Protein AF-A0A1F5HVC9-F1 (afdb_monomer_lite)

Foldseek 3Di:
DAAEDEDAPAAPVVVCVVVVLDVVSQKAKDWPPQDQDQDPVNVVVLVVCVVPVVFRVVKHWYWNHAYPVRGTIIMIITGNPDPPDDPPRPDRAVFFWKKKWKFFDPDPDGDGTDIDIDTDNDDVVRVVVVVVVNCVVVNPPTDIDIDMDTDDLLVSLVVVVVCVVVVDDDDPVSVVSVVVNVVVVVVVVVVD

pLDDT: mean 76.57, std 15.62, range [28.28, 95.56]

Sequence (192 aa):
MVEKIDAFGHSVSEVLDVLKLRPDSGFRLIYFGPSETVTVQEQRYLSDLSAMPYYYHRSYLLTGMIDSRGRPVRLLAVPGDCPYLGEDEDLPGEEVTYVAKVTRQRVRKRSSPITLLILADDREKAMGVAEKKALRILGRNYQYAIDLRHVSPQEFAKEANRLIDRGHKLPDSILRYRKIGDYALQRELRLA

Secondary structure (DSSP, 8-state):
-PEEEE-TT-BHHHHHHHHT-SGGGTEEEEEEEE-SS--HHHHHHHHHHHT-HHHHTT-EEEEEEE-TTS-EEEEEEEETT-TTS-S-----S--EEEEEEEEESS-SS-PPPEEEEEEESSHHHHHHHHHHHHHHHH-TT--EEEEEEE--HHHHHHHHHHHHHTTPPPPHHHHHHHHHHHHHHHHHTT--

Radius of gyration: 18.87 Å; chains: 1; bounding box: 48×48×45 Å

Structure (mmCIF, N/CA/C/O backbone):
data_AF-A0A1F5HVC9-F1
#
_entry.id   AF-A0A1F5HVC9-F1
#
loop_
_atom_site.group_PDB
_atom_site.id
_atom_site.type_symbol
_atom_site.label_atom_id
_atom_site.label_alt_id
_atom_site.label_comp_id
_atom_site.label_asym_id
_atom_site.label_entity_id
_atom_site.label_seq_id
_atom_site.pdbx_PDB_ins_code
_atom_site.Cartn_x
_atom_site.Cartn_y
_atom_site.Cartn_z
_atom_site.occupancy
_atom_site.B_iso_or_equiv
_atom_site.auth_seq_id
_atom_site.auth_comp_id
_atom_site.auth_asym_id
_atom_site.auth_atom_id
_atom_site.pdbx_PDB_model_num
ATOM 1 N N . MET A 1 1 ? 23.335 -9.333 -6.666 1.00 82.44 1 MET A N 1
ATOM 2 C CA . MET A 1 1 ? 23.169 -7.913 -6.987 1.00 82.44 1 MET A CA 1
ATOM 3 C C . MET A 1 1 ? 21.757 -7.742 -7.474 1.00 82.44 1 MET A C 1
ATOM 5 O O . MET A 1 1 ? 21.345 -8.549 -8.298 1.00 82.44 1 MET A O 1
ATOM 9 N N . VAL A 1 2 ? 21.045 -6.757 -6.927 1.00 88.88 2 VAL A N 1
ATOM 10 C CA . VAL A 1 2 ? 19.735 -6.348 -7.446 1.00 88.88 2 VAL A CA 1
ATOM 11 C C . VAL A 1 2 ? 19.925 -5.937 -8.900 1.00 88.88 2 VAL A C 1
ATOM 13 O O . VAL A 1 2 ? 20.832 -5.158 -9.205 1.00 88.88 2 VAL A O 1
ATOM 16 N N . GLU A 1 3 ? 19.110 -6.482 -9.792 1.00 93.94 3 GLU A N 1
ATOM 17 C CA . GLU A 1 3 ? 19.163 -6.141 -11.207 1.00 93.94 3 GLU A CA 1
ATOM 18 C C . GLU A 1 3 ? 18.482 -4.789 -11.424 1.00 93.94 3 GLU A C 1
ATOM 20 O O . GLU A 1 3 ? 17.335 -4.593 -11.027 1.00 93.94 3 GLU A O 1
ATOM 25 N N . LYS A 1 4 ? 19.194 -3.825 -12.011 1.00 94.12 4 LYS A N 1
ATOM 26 C CA . LYS A 1 4 ? 18.641 -2.499 -12.296 1.00 94.12 4 LYS A CA 1
ATOM 27 C C . LYS A 1 4 ? 18.082 -2.467 -13.712 1.00 94.12 4 LYS A C 1
ATOM 29 O O . LYS A 1 4 ? 18.803 -2.783 -14.653 1.00 94.12 4 LYS A O 1
ATOM 34 N N . ILE A 1 5 ? 16.834 -2.032 -13.849 1.00 93.31 5 ILE A N 1
ATOM 35 C CA . ILE A 1 5 ? 16.148 -1.883 -15.132 1.00 93.31 5 ILE A CA 1
ATOM 36 C C . ILE A 1 5 ? 15.723 -0.425 -15.284 1.00 93.31 5 ILE A C 1
ATOM 38 O O . ILE A 1 5 ? 14.923 0.095 -14.504 1.00 93.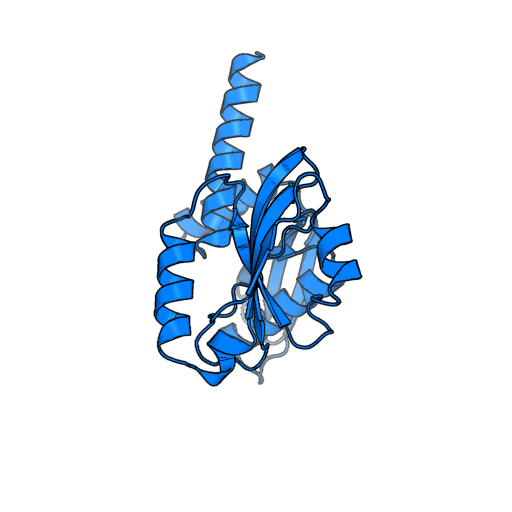31 5 ILE A O 1
ATOM 42 N N . ASP A 1 6 ? 16.268 0.231 -16.303 1.00 91.94 6 ASP A N 1
ATOM 43 C CA . ASP A 1 6 ? 15.912 1.593 -16.683 1.00 91.94 6 ASP A CA 1
ATOM 44 C C . ASP A 1 6 ? 14.787 1.561 -17.731 1.00 91.94 6 ASP A C 1
ATOM 46 O O . ASP A 1 6 ? 14.989 1.127 -18.861 1.00 91.94 6 ASP A O 1
ATOM 50 N N . ALA A 1 7 ? 13.597 2.023 -17.351 1.00 87.69 7 ALA A N 1
ATOM 51 C CA . ALA A 1 7 ? 12.377 1.999 -18.155 1.00 87.69 7 ALA A CA 1
ATOM 52 C C . ALA A 1 7 ? 11.845 3.422 -18.403 1.00 87.69 7 ALA A C 1
ATOM 54 O O . ALA A 1 7 ? 10.720 3.768 -18.041 1.00 87.69 7 ALA A O 1
ATOM 55 N N . PHE A 1 8 ? 12.693 4.265 -18.998 1.00 86.19 8 PHE A N 1
ATOM 56 C CA . PHE A 1 8 ? 12.409 5.681 -19.227 1.00 86.19 8 PHE A CA 1
ATOM 57 C C . PHE A 1 8 ? 11.153 5.911 -20.067 1.00 86.19 8 PHE A C 1
ATOM 59 O O . PHE A 1 8 ? 11.063 5.447 -21.199 1.00 86.19 8 PHE A O 1
ATOM 66 N N . GLY A 1 9 ? 10.206 6.675 -19.521 1.00 75.44 9 GLY A N 1
ATOM 67 C CA . GLY A 1 9 ? 9.006 7.103 -20.247 1.00 75.44 9 GLY A CA 1
ATOM 68 C C . GLY A 1 9 ? 7.928 6.028 -20.410 1.00 75.44 9 GLY A C 1
ATOM 69 O O . GLY A 1 9 ? 6.874 6.328 -20.965 1.00 75.44 9 GLY A O 1
ATOM 70 N N . HIS A 1 10 ? 8.150 4.817 -19.895 1.00 80.38 10 HIS A N 1
ATOM 71 C CA . HIS A 1 10 ? 7.142 3.759 -19.872 1.00 80.38 10 HIS A CA 1
ATOM 72 C C . HIS A 1 10 ? 6.281 3.849 -18.616 1.00 80.38 10 HIS A C 1
ATOM 74 O O . HIS A 1 10 ? 6.767 4.181 -17.528 1.00 80.38 10 HIS A O 1
ATOM 80 N N . SER A 1 11 ? 4.995 3.531 -18.754 1.00 81.19 11 SER A N 1
ATOM 81 C CA . SER A 1 11 ? 4.094 3.508 -17.600 1.00 81.19 11 SER A CA 1
ATOM 82 C C . SER A 1 11 ? 4.459 2.369 -16.645 1.00 81.19 11 SER A C 1
ATOM 84 O O . SER A 1 11 ? 4.907 1.308 -17.080 1.00 81.19 11 SER A O 1
ATOM 86 N N . VAL A 1 12 ? 4.221 2.546 -15.341 1.00 79.75 12 VAL A N 1
ATOM 87 C CA . VAL A 1 12 ? 4.485 1.474 -14.361 1.00 79.75 12 VAL A CA 1
ATOM 88 C C . VAL A 1 12 ? 3.759 0.173 -14.734 1.00 79.75 12 VAL A C 1
ATOM 90 O O . VAL A 1 12 ? 4.360 -0.895 -14.675 1.00 79.75 12 VAL A O 1
ATOM 93 N N . SER A 1 13 ? 2.497 0.251 -15.173 1.00 77.75 13 SER A N 1
ATOM 94 C CA . SER A 1 13 ? 1.722 -0.934 -15.570 1.00 77.75 13 SER A CA 1
ATOM 95 C C . SER A 1 13 ? 2.364 -1.685 -16.737 1.00 77.75 13 SER A C 1
ATOM 97 O O . SER A 1 13 ? 2.474 -2.905 -16.692 1.00 77.75 13 SER A O 1
ATOM 99 N N . GLU A 1 14 ? 2.815 -0.967 -17.765 1.00 79.75 14 GLU A N 1
ATOM 100 C CA . GLU A 1 14 ? 3.458 -1.558 -18.943 1.00 79.75 14 GLU A CA 1
ATOM 101 C C . GLU A 1 14 ? 4.738 -2.309 -18.563 1.00 79.75 14 GLU A C 1
ATOM 103 O O . GLU A 1 14 ? 4.951 -3.447 -18.980 1.00 79.75 14 GLU A O 1
ATOM 108 N N . VAL A 1 15 ? 5.566 -1.704 -17.710 1.00 85.62 15 VAL A N 1
ATOM 109 C CA . VAL A 1 15 ? 6.830 -2.305 -17.268 1.00 85.62 15 VAL A CA 1
ATOM 110 C C . VAL A 1 15 ? 6.586 -3.551 -16.420 1.00 85.62 15 VAL A C 1
ATOM 112 O O . VAL A 1 15 ? 7.232 -4.578 -16.634 1.00 85.62 15 VAL A O 1
ATOM 115 N N . LEU A 1 16 ? 5.637 -3.496 -15.481 1.00 85.50 16 LEU A N 1
ATOM 116 C CA . LEU A 1 16 ? 5.299 -4.649 -14.642 1.00 85.50 16 LEU A CA 1
ATOM 117 C C . LEU A 1 16 ? 4.733 -5.817 -15.461 1.00 85.50 16 LEU A C 1
ATOM 119 O O . LEU A 1 16 ? 5.019 -6.974 -15.141 1.00 85.50 16 LEU A O 1
ATOM 123 N N . ASP A 1 17 ? 3.983 -5.527 -16.524 1.00 82.00 17 ASP A N 1
ATOM 124 C CA . ASP A 1 17 ? 3.407 -6.532 -17.420 1.00 82.00 17 ASP A CA 1
ATOM 125 C C . ASP A 1 17 ? 4.476 -7.228 -18.256 1.00 82.00 17 ASP A C 1
ATOM 127 O O . ASP A 1 17 ? 4.527 -8.460 -18.301 1.00 82.00 17 ASP A O 1
ATOM 131 N N . VAL A 1 18 ? 5.371 -6.447 -18.865 1.00 85.94 18 VAL A N 1
ATOM 132 C CA . VAL A 1 18 ? 6.485 -6.964 -19.672 1.00 85.94 18 VAL A CA 1
ATOM 133 C C . VAL A 1 18 ? 7.411 -7.838 -18.829 1.00 85.94 18 VAL A C 1
ATOM 135 O O . VAL A 1 18 ? 7.819 -8.916 -19.265 1.00 85.94 18 VAL A O 1
ATOM 138 N N . LEU A 1 19 ? 7.712 -7.404 -17.605 1.00 85.06 19 LEU A N 1
ATOM 139 C CA . LEU A 1 19 ? 8.624 -8.112 -16.708 1.00 85.06 19 LEU A CA 1
ATOM 140 C C . LEU A 1 19 ? 7.948 -9.230 -15.905 1.00 85.06 19 LEU A C 1
ATOM 142 O O . LEU A 1 19 ? 8.634 -9.976 -15.209 1.00 85.06 19 LEU A O 1
ATOM 146 N N . LYS A 1 20 ? 6.619 -9.370 -15.997 1.00 86.06 20 LYS A N 1
ATOM 147 C CA . LYS A 1 20 ? 5.823 -10.317 -15.201 1.00 86.06 20 LYS A CA 1
ATOM 148 C C . LYS A 1 20 ? 6.079 -10.168 -13.697 1.00 86.06 20 LYS A C 1
ATOM 150 O O . LYS A 1 20 ? 6.190 -11.159 -12.979 1.00 86.06 20 LYS A O 1
ATOM 155 N N . LEU A 1 21 ? 6.165 -8.931 -13.210 1.00 81.44 21 LEU A N 1
ATOM 156 C CA . LEU A 1 21 ? 6.472 -8.601 -11.808 1.00 81.44 21 LEU A CA 1
ATOM 157 C C . LEU A 1 21 ? 5.227 -8.240 -10.985 1.00 81.44 21 LEU A C 1
ATOM 159 O O . LEU A 1 21 ? 5.328 -7.550 -9.977 1.00 81.44 21 LEU A O 1
ATOM 163 N N . ARG A 1 22 ? 4.037 -8.664 -11.408 1.00 67.50 22 ARG A N 1
ATOM 164 C CA . ARG A 1 22 ? 2.796 -8.391 -10.676 1.00 67.50 22 ARG A CA 1
ATOM 165 C C . ARG A 1 22 ? 2.741 -9.152 -9.329 1.00 67.50 22 ARG A C 1
ATOM 167 O O . ARG A 1 22 ? 3.408 -10.169 -9.180 1.00 67.50 22 ARG A O 1
ATOM 174 N N . PRO A 1 23 ? 1.939 -8.716 -8.338 1.00 54.81 23 PRO A N 1
ATOM 175 C CA . PRO A 1 23 ? 1.854 -9.382 -7.028 1.00 54.81 23 PRO A CA 1
ATOM 176 C C . PRO A 1 23 ? 1.507 -10.881 -7.073 1.00 54.81 23 PRO A C 1
ATOM 178 O O . PRO A 1 23 ? 1.924 -11.659 -6.218 1.00 54.81 23 PRO A O 1
ATOM 181 N N . ASP A 1 24 ? 0.770 -11.313 -8.096 1.00 65.19 24 ASP A N 1
ATOM 182 C CA . ASP A 1 24 ? 0.422 -12.710 -8.372 1.00 65.19 24 ASP A CA 1
ATOM 183 C C . ASP A 1 24 ? 1.594 -13.546 -8.918 1.00 65.19 24 ASP A C 1
ATOM 185 O O . ASP A 1 24 ? 1.531 -14.775 -8.893 1.00 65.19 24 ASP A O 1
ATOM 189 N N . SER A 1 25 ? 2.694 -12.920 -9.349 1.00 69.06 25 SER A N 1
ATOM 190 C CA . SER A 1 25 ? 3.878 -13.609 -9.876 1.00 69.06 25 SER A CA 1
ATOM 191 C C . SER A 1 25 ? 4.904 -14.008 -8.810 1.00 69.06 25 SER A C 1
ATOM 193 O O . SER A 1 25 ? 5.996 -14.483 -9.131 1.00 69.06 25 SER A O 1
ATOM 195 N N . GLY A 1 26 ? 4.558 -13.857 -7.528 1.00 80.00 26 GLY A N 1
ATOM 196 C CA . GLY A 1 26 ? 5.447 -14.193 -6.417 1.00 80.00 26 GLY A CA 1
ATOM 197 C C . GLY A 1 26 ? 6.490 -13.115 -6.132 1.00 80.00 26 GLY A C 1
ATOM 198 O O . GLY A 1 26 ? 7.496 -13.405 -5.484 1.00 80.00 26 GLY A O 1
ATOM 199 N N . PHE A 1 27 ? 6.251 -11.884 -6.587 1.00 85.44 27 PHE A N 1
ATOM 200 C CA . PHE A 1 27 ? 7.017 -10.697 -6.227 1.00 85.44 27 PHE A CA 1
ATOM 201 C C . PHE A 1 27 ? 6.166 -9.744 -5.393 1.00 85.44 27 PHE A C 1
ATOM 203 O O . PHE A 1 27 ? 4.969 -9.605 -5.607 1.00 85.44 27 PHE A O 1
ATOM 210 N N . ARG A 1 28 ? 6.805 -9.055 -4.452 1.00 82.62 28 ARG A N 1
ATOM 211 C CA . ARG A 1 28 ? 6.267 -7.872 -3.786 1.00 82.62 28 ARG A CA 1
ATOM 212 C C . ARG A 1 28 ? 6.959 -6.639 -4.324 1.00 82.62 28 ARG A C 1
ATOM 214 O O . ARG A 1 28 ? 8.152 -6.668 -4.628 1.00 82.62 28 ARG A O 1
ATOM 221 N N . LEU A 1 29 ? 6.196 -5.563 -4.421 1.00 84.81 29 LEU A N 1
ATOM 222 C CA . LEU A 1 29 ? 6.622 -4.317 -5.028 1.00 84.81 29 LEU A CA 1
ATOM 223 C C . LEU A 1 29 ? 6.669 -3.230 -3.959 1.00 84.81 29 LEU A C 1
ATOM 225 O O . LEU A 1 29 ? 5.716 -3.053 -3.208 1.00 84.81 29 LEU A O 1
ATOM 229 N N . ILE A 1 30 ? 7.796 -2.529 -3.892 1.00 83.31 30 ILE A N 1
ATOM 230 C CA . ILE A 1 30 ? 8.043 -1.441 -2.948 1.00 83.31 30 ILE A CA 1
ATOM 231 C C . ILE A 1 30 ? 8.188 -0.163 -3.754 1.00 83.31 30 ILE A C 1
ATOM 233 O O . ILE A 1 30 ? 9.165 0.016 -4.487 1.00 83.31 30 ILE A O 1
ATOM 237 N N . TYR A 1 31 ? 7.230 0.737 -3.606 1.00 81.38 31 TYR A N 1
ATOM 238 C CA . TYR A 1 31 ? 7.255 2.032 -4.260 1.00 81.38 31 TYR A CA 1
ATOM 239 C C . TYR A 1 31 ? 7.982 3.077 -3.417 1.00 81.38 31 TYR A C 1
ATOM 241 O O . TYR A 1 31 ? 7.676 3.301 -2.245 1.00 81.38 31 TYR A O 1
ATOM 249 N N . PHE A 1 32 ? 8.933 3.776 -4.036 1.00 81.12 32 PHE A N 1
ATOM 250 C CA . PHE A 1 32 ? 9.700 4.826 -3.361 1.00 81.12 32 PHE A CA 1
ATOM 251 C C . PHE A 1 32 ? 9.102 6.226 -3.519 1.00 81.12 32 PHE A C 1
ATOM 253 O O . PHE A 1 32 ? 9.670 7.192 -3.007 1.00 81.12 32 PHE A O 1
ATOM 260 N N . GLY A 1 33 ? 7.947 6.356 -4.174 1.00 68.69 33 GLY A N 1
ATOM 261 C CA . GLY A 1 33 ? 7.365 7.657 -4.488 1.00 68.69 33 GLY A CA 1
ATOM 262 C C . GLY A 1 33 ? 7.754 8.177 -5.874 1.00 68.69 33 GLY A C 1
ATOM 263 O O . GLY A 1 33 ? 8.620 7.603 -6.541 1.00 68.69 33 GLY A O 1
ATOM 264 N N . PRO A 1 34 ? 7.138 9.298 -6.296 1.00 76.19 34 PRO A N 1
ATOM 265 C CA . PRO A 1 34 ? 7.589 10.025 -7.465 1.00 76.19 34 PRO A CA 1
ATOM 266 C C . PRO A 1 34 ? 8.949 10.667 -7.153 1.00 76.19 34 PRO A C 1
ATOM 268 O O . PRO A 1 34 ? 9.028 11.593 -6.343 1.00 76.19 34 PRO A O 1
ATOM 271 N N . SER A 1 35 ? 10.020 10.143 -7.743 1.00 74.31 35 SER A N 1
ATOM 272 C CA . SER A 1 35 ? 11.391 10.596 -7.515 1.00 74.31 35 SER A CA 1
ATOM 273 C C . SER A 1 35 ? 12.279 10.259 -8.707 1.00 74.31 35 SER A C 1
ATOM 275 O O . SER A 1 35 ? 12.283 9.131 -9.196 1.00 74.31 35 SER A O 1
ATOM 277 N N . GLU A 1 36 ? 13.096 11.217 -9.134 1.00 75.38 36 GLU A N 1
ATOM 278 C CA . GLU A 1 36 ? 14.176 10.974 -10.101 1.00 75.38 36 GLU A CA 1
ATOM 279 C C . GLU A 1 36 ? 15.426 10.413 -9.417 1.00 75.38 36 GLU A C 1
ATOM 281 O O . GLU A 1 36 ? 16.226 9.703 -10.027 1.00 75.38 36 GLU A O 1
ATOM 286 N N . THR A 1 37 ? 15.579 10.699 -8.125 1.00 82.69 37 THR A N 1
ATOM 287 C CA . THR A 1 37 ? 16.770 10.380 -7.344 1.00 82.69 37 THR A CA 1
ATOM 288 C C . THR A 1 37 ? 16.508 9.267 -6.339 1.00 82.69 37 THR A C 1
ATOM 290 O O . THR A 1 37 ? 15.370 8.960 -5.972 1.00 82.69 37 THR A O 1
ATOM 293 N N . VAL A 1 38 ? 17.599 8.643 -5.900 1.00 85.06 38 VAL A N 1
ATOM 294 C CA . VAL A 1 38 ? 17.582 7.609 -4.867 1.00 85.06 38 VAL A CA 1
ATOM 295 C C . VAL A 1 38 ? 17.056 8.204 -3.560 1.00 85.06 38 VAL A C 1
ATOM 297 O O . VAL A 1 38 ? 17.556 9.226 -3.089 1.00 85.06 38 VAL A O 1
ATOM 300 N N . THR A 1 39 ? 16.069 7.548 -2.951 1.00 79.38 39 THR A N 1
ATOM 301 C CA . THR A 1 39 ? 15.507 7.983 -1.664 1.00 79.38 39 THR A CA 1
ATOM 302 C C . THR A 1 39 ? 16.239 7.343 -0.479 1.00 79.38 39 THR A C 1
ATOM 304 O O . THR A 1 39 ? 16.856 6.285 -0.601 1.00 79.38 39 THR A O 1
ATOM 307 N N . VAL A 1 40 ? 16.131 7.944 0.713 1.00 78.25 40 VAL A N 1
ATOM 308 C CA . VAL A 1 40 ? 16.648 7.340 1.962 1.00 78.25 40 VAL A CA 1
ATOM 309 C C . VAL A 1 40 ? 16.000 5.973 2.223 1.00 78.25 40 VAL A C 1
ATOM 311 O O . VAL A 1 40 ? 16.654 5.043 2.693 1.00 78.25 40 VAL A O 1
ATOM 314 N N . GLN A 1 41 ? 14.715 5.837 1.885 1.00 79.19 41 GLN A N 1
ATOM 315 C CA . GLN A 1 41 ? 13.975 4.583 2.012 1.00 79.19 41 GLN A CA 1
ATOM 316 C C . GLN A 1 41 ? 14.535 3.514 1.061 1.00 79.19 41 GLN A C 1
ATOM 318 O O . GLN A 1 41 ? 14.781 2.391 1.492 1.00 79.19 41 GLN A O 1
ATOM 323 N N . GLU A 1 42 ? 14.814 3.873 -0.194 1.00 87.00 42 GLU A N 1
ATOM 324 C CA . GLU A 1 42 ? 15.453 2.991 -1.178 1.00 87.00 42 GLU A CA 1
ATOM 325 C C . GLU A 1 42 ? 16.827 2.502 -0.706 1.00 87.00 42 GLU A C 1
ATOM 327 O O . GLU A 1 42 ? 17.078 1.299 -0.710 1.00 87.00 42 GLU A O 1
ATOM 332 N N . GLN A 1 43 ? 17.694 3.405 -0.232 1.00 87.69 43 GLN A N 1
ATOM 333 C CA . GLN A 1 43 ? 19.021 3.029 0.281 1.00 87.69 43 GLN A CA 1
ATOM 334 C C . GLN A 1 43 ? 18.926 2.029 1.428 1.00 87.69 43 GLN A C 1
ATOM 336 O O . GLN A 1 43 ? 19.679 1.055 1.461 1.00 87.69 43 GLN A O 1
ATOM 341 N N . ARG A 1 44 ? 17.981 2.245 2.346 1.00 84.00 44 ARG A N 1
ATOM 342 C CA . ARG A 1 44 ? 17.747 1.336 3.466 1.00 84.00 44 ARG A CA 1
ATOM 343 C C . ARG A 1 44 ? 17.327 -0.050 2.981 1.00 84.00 44 ARG A C 1
ATOM 345 O O . ARG A 1 44 ? 17.956 -1.025 3.371 1.00 84.00 44 ARG A O 1
ATOM 352 N N . TYR A 1 45 ? 16.343 -0.140 2.085 1.00 85.75 45 TYR A N 1
ATOM 353 C CA . TYR A 1 45 ? 15.896 -1.427 1.541 1.00 85.75 45 TYR A CA 1
ATOM 354 C C . TYR A 1 45 ? 16.994 -2.162 0.768 1.00 85.75 45 TYR A C 1
ATOM 356 O O . TYR A 1 45 ? 17.133 -3.375 0.907 1.00 85.75 45 TYR A O 1
ATOM 364 N N . LEU A 1 46 ? 17.800 -1.447 -0.021 1.00 89.12 46 LEU A N 1
ATOM 365 C CA . LEU A 1 46 ? 18.924 -2.044 -0.745 1.00 89.12 46 LEU A CA 1
ATOM 366 C C . LEU A 1 46 ? 20.021 -2.530 0.209 1.00 89.12 46 LEU A C 1
ATOM 368 O O . LEU A 1 46 ? 20.578 -3.607 -0.005 1.00 89.12 46 LEU A O 1
ATOM 372 N N . SER A 1 47 ? 20.305 -1.769 1.270 1.00 86.94 47 SER A N 1
ATOM 373 C CA . SER A 1 47 ? 21.257 -2.171 2.306 1.00 86.94 47 SER A CA 1
ATOM 374 C C . SER A 1 47 ? 20.767 -3.403 3.064 1.00 86.94 47 SER A C 1
ATOM 376 O O . SER A 1 47 ? 21.534 -4.346 3.240 1.00 86.94 47 SER A O 1
ATOM 378 N N . ASP A 1 48 ? 19.495 -3.435 3.454 1.00 85.12 48 ASP A N 1
ATOM 379 C CA . ASP A 1 48 ? 18.890 -4.572 4.147 1.00 85.12 48 ASP A CA 1
ATOM 380 C C . ASP A 1 48 ? 18.873 -5.821 3.245 1.00 85.12 48 ASP A C 1
ATOM 382 O O . ASP A 1 48 ? 19.274 -6.906 3.668 1.00 85.12 48 ASP A O 1
ATOM 386 N N . LEU A 1 49 ? 18.500 -5.678 1.967 1.00 88.12 49 LEU A N 1
ATOM 387 C CA . LEU A 1 49 ? 18.544 -6.780 1.002 1.00 88.12 49 LEU A CA 1
ATOM 388 C C . LEU A 1 49 ? 19.957 -7.304 0.767 1.00 88.12 49 LEU A C 1
ATOM 390 O O . LEU A 1 49 ? 20.119 -8.507 0.588 1.00 88.12 49 LEU A O 1
ATOM 394 N N . SER A 1 50 ? 20.979 -6.443 0.786 1.00 89.25 50 SER A N 1
ATOM 395 C CA . SER A 1 50 ? 22.369 -6.874 0.593 1.00 89.25 50 SER A CA 1
ATOM 396 C C . SER A 1 50 ? 22.839 -7.876 1.657 1.00 89.25 50 SER A C 1
ATOM 398 O O . SER A 1 50 ? 23.696 -8.711 1.372 1.00 89.25 50 SER A O 1
ATOM 400 N N . ALA A 1 51 ? 22.217 -7.866 2.843 1.00 87.62 51 ALA A N 1
ATOM 401 C CA . ALA A 1 51 ? 22.464 -8.842 3.900 1.00 87.62 51 ALA A CA 1
ATOM 402 C C . ALA A 1 51 ? 21.830 -10.222 3.617 1.00 87.62 51 ALA A C 1
ATOM 404 O O . ALA A 1 51 ? 22.082 -11.180 4.346 1.00 87.62 51 ALA A O 1
ATOM 405 N N . MET A 1 52 ? 21.015 -10.348 2.563 1.00 87.62 52 MET A N 1
ATOM 406 C CA . MET A 1 52 ? 20.300 -11.568 2.191 1.00 87.62 52 MET A CA 1
ATOM 407 C C . MET A 1 52 ? 20.540 -11.938 0.719 1.00 87.62 52 MET A C 1
ATOM 409 O O . MET A 1 52 ? 19.691 -11.673 -0.139 1.00 87.62 52 MET A O 1
ATOM 413 N N . PRO A 1 53 ? 21.659 -12.616 0.403 1.00 89.00 53 PRO A N 1
ATOM 414 C CA . PRO A 1 53 ? 22.071 -12.878 -0.976 1.00 89.00 53 PRO A CA 1
ATOM 415 C C . PRO A 1 53 ? 20.978 -13.522 -1.839 1.00 89.00 53 PRO A C 1
ATOM 417 O O . PRO A 1 53 ? 20.728 -13.069 -2.953 1.00 89.00 53 PRO A O 1
ATOM 420 N N . TYR A 1 54 ? 20.261 -14.518 -1.310 1.00 89.06 54 TYR A N 1
ATOM 421 C CA . TYR A 1 54 ? 19.191 -15.201 -2.044 1.00 89.06 54 TYR A CA 1
ATOM 422 C C . TYR A 1 54 ? 18.120 -14.239 -2.587 1.00 89.06 54 TYR A C 1
ATOM 424 O O . TYR A 1 54 ? 17.765 -14.314 -3.762 1.00 89.06 54 TYR A O 1
ATOM 432 N N . TYR A 1 55 ? 17.650 -13.295 -1.766 1.00 90.12 55 TYR A N 1
ATOM 433 C CA . TYR A 1 55 ? 16.663 -12.298 -2.185 1.00 90.12 55 TYR A CA 1
ATOM 434 C C . TYR A 1 55 ? 17.309 -11.178 -3.002 1.00 90.12 55 TYR A C 1
ATOM 436 O O . TYR A 1 55 ? 16.740 -10.734 -3.997 1.00 90.12 55 TYR A O 1
ATOM 444 N N . TYR A 1 56 ? 18.527 -10.770 -2.641 1.00 90.06 56 TYR A N 1
ATOM 445 C CA . TYR A 1 56 ? 19.283 -9.720 -3.322 1.00 90.06 56 TYR A CA 1
ATOM 446 C C . TYR A 1 56 ? 19.517 -10.015 -4.807 1.00 90.06 56 TYR A C 1
ATOM 448 O O . TYR A 1 56 ? 19.430 -9.118 -5.636 1.00 90.06 56 TYR A O 1
ATOM 456 N N . HIS A 1 57 ? 19.821 -11.266 -5.155 1.00 91.19 57 HIS A N 1
ATOM 457 C CA . HIS A 1 57 ? 20.054 -11.692 -6.540 1.00 91.19 57 HIS A CA 1
ATOM 458 C C . HIS A 1 57 ? 18.773 -11.924 -7.346 1.00 91.19 57 HIS A C 1
ATOM 460 O O . HIS A 1 57 ? 18.842 -12.083 -8.559 1.00 91.19 57 HIS A O 1
ATOM 466 N N . ARG A 1 58 ? 17.618 -11.963 -6.681 1.00 91.44 58 ARG A N 1
ATOM 467 C CA . ARG A 1 58 ? 16.311 -12.213 -7.295 1.00 91.44 58 ARG A CA 1
ATOM 468 C C . ARG A 1 58 ? 15.406 -10.986 -7.245 1.00 91.44 58 ARG A C 1
ATOM 470 O O . ARG A 1 58 ? 14.201 -11.133 -7.369 1.00 91.44 58 ARG A O 1
ATOM 477 N N . SER A 1 59 ? 15.967 -9.809 -6.995 1.00 92.50 59 SER A N 1
ATOM 478 C CA . SER A 1 59 ? 15.223 -8.557 -6.877 1.00 92.50 59 SER A CA 1
ATOM 479 C C . SER A 1 59 ? 15.569 -7.618 -8.028 1.00 92.50 59 SER A C 1
ATOM 481 O O . SER A 1 59 ? 16.704 -7.627 -8.509 1.00 92.50 59 SER A O 1
ATOM 483 N N . TYR A 1 60 ? 14.613 -6.776 -8.412 1.00 94.06 60 TYR A N 1
ATOM 484 C CA . TYR A 1 60 ? 14.732 -5.820 -9.511 1.00 94.06 60 TYR A CA 1
ATOM 485 C C . TYR A 1 60 ? 14.507 -4.395 -9.017 1.00 94.06 60 TYR A C 1
ATOM 487 O O . TYR A 1 60 ? 13.500 -4.116 -8.372 1.00 94.06 60 TYR A O 1
ATOM 495 N N . LEU A 1 61 ? 15.414 -3.480 -9.343 1.00 93.75 61 LEU A N 1
ATOM 496 C CA . LEU A 1 61 ? 15.240 -2.047 -9.135 1.00 93.75 61 LEU A CA 1
ATOM 497 C C . LEU A 1 61 ? 14.817 -1.408 -10.458 1.00 93.75 61 LEU A C 1
ATOM 499 O O . LEU A 1 61 ? 15.625 -1.284 -11.376 1.00 93.75 61 LEU A O 1
ATOM 503 N N . LEU A 1 62 ? 13.557 -1.001 -10.542 1.00 92.69 62 LEU A N 1
ATOM 504 C CA . LEU A 1 62 ? 12.958 -0.373 -11.714 1.00 92.69 62 LEU A CA 1
ATOM 505 C C . LEU A 1 62 ? 13.036 1.149 -11.578 1.00 92.69 62 LEU A C 1
ATOM 507 O O . LEU A 1 62 ? 12.585 1.713 -10.576 1.00 92.69 62 LEU A O 1
ATOM 511 N N . THR A 1 63 ? 13.600 1.825 -12.576 1.00 91.75 63 THR A N 1
ATOM 512 C CA . THR A 1 63 ? 13.842 3.276 -12.549 1.00 91.75 63 THR A CA 1
ATOM 513 C C . THR A 1 63 ? 13.415 3.950 -13.845 1.00 91.75 63 THR A C 1
ATOM 515 O O . THR A 1 63 ? 13.364 3.315 -14.890 1.00 91.75 63 THR A O 1
ATOM 518 N N . GLY A 1 64 ? 13.097 5.246 -13.794 1.00 81.75 64 GLY A N 1
ATOM 519 C CA . GLY A 1 64 ? 12.742 6.029 -14.989 1.00 81.75 64 GLY A CA 1
ATOM 520 C C . GLY A 1 64 ? 11.312 5.818 -15.504 1.00 81.75 64 GLY A C 1
ATOM 521 O O . GLY A 1 64 ? 10.916 6.477 -16.464 1.00 81.75 64 GLY A O 1
ATOM 522 N N . MET A 1 65 ? 10.529 4.957 -14.851 1.00 88.38 65 MET A N 1
ATOM 523 C CA . MET A 1 65 ? 9.111 4.751 -15.164 1.00 88.38 65 MET A CA 1
ATOM 524 C C . MET A 1 65 ? 8.303 6.018 -14.896 1.00 88.38 65 MET A C 1
ATOM 526 O O . MET A 1 65 ? 8.725 6.851 -14.098 1.00 88.38 65 MET A O 1
ATOM 530 N N . ILE A 1 66 ? 7.117 6.133 -15.486 1.00 81.75 66 ILE A N 1
ATOM 531 C CA . ILE A 1 66 ? 6.178 7.226 -15.217 1.00 81.75 66 ILE A CA 1
ATOM 532 C C . ILE A 1 66 ? 4.879 6.723 -14.576 1.00 81.75 66 ILE A C 1
ATOM 534 O O . ILE A 1 66 ? 4.352 5.669 -14.941 1.00 81.75 66 ILE A O 1
ATOM 538 N N . ASP A 1 67 ? 4.359 7.477 -13.605 1.00 79.31 67 ASP A N 1
ATOM 539 C CA . ASP A 1 67 ? 3.014 7.261 -13.059 1.00 79.31 67 ASP A CA 1
ATOM 540 C C . ASP A 1 67 ? 1.920 7.806 -13.997 1.00 79.31 67 ASP A C 1
ATOM 542 O O . ASP A 1 67 ? 2.198 8.428 -15.025 1.00 79.31 67 ASP A O 1
ATOM 546 N N . SER A 1 68 ? 0.649 7.622 -13.625 1.00 71.50 68 SER A N 1
ATOM 547 C CA . SER A 1 68 ? -0.506 8.129 -14.388 1.00 71.50 68 SER A CA 1
ATOM 548 C C . SER A 1 68 ? -0.548 9.657 -14.536 1.00 71.50 68 SER A C 1
ATOM 550 O O . SER A 1 68 ? -1.324 10.183 -15.330 1.00 71.50 68 SER A O 1
ATOM 552 N N . ARG A 1 69 ? 0.287 10.390 -13.790 1.00 74.06 69 ARG A N 1
ATOM 553 C CA . ARG A 1 69 ? 0.438 11.849 -13.859 1.00 74.06 69 ARG A CA 1
ATOM 554 C C . ARG A 1 69 ? 1.721 12.268 -14.583 1.00 74.06 69 ARG A C 1
ATOM 556 O O . ARG A 1 69 ? 2.065 13.448 -14.545 1.00 74.06 69 ARG A O 1
ATOM 563 N N . GLY A 1 70 ? 2.432 11.329 -15.209 1.00 74.44 70 GLY A N 1
ATOM 564 C CA . GLY A 1 70 ? 3.687 11.576 -15.917 1.00 74.44 70 GLY A CA 1
ATOM 565 C C . GLY A 1 70 ? 4.882 11.840 -15.000 1.00 74.44 70 GLY A C 1
ATOM 566 O O . GLY A 1 70 ? 5.891 12.369 -15.461 1.00 74.44 70 GLY A O 1
ATOM 567 N N . ARG A 1 71 ? 4.789 11.527 -13.701 1.00 79.69 71 ARG A N 1
ATOM 568 C CA . ARG A 1 71 ? 5.886 11.749 -12.750 1.00 79.69 71 ARG A CA 1
ATOM 569 C C . ARG A 1 71 ? 6.824 10.545 -12.725 1.00 79.69 71 ARG A C 1
ATOM 571 O O . ARG A 1 71 ? 6.334 9.418 -12.738 1.00 79.69 71 ARG A O 1
ATOM 578 N N . PRO A 1 72 ? 8.143 10.766 -12.622 1.00 80.69 72 PRO A N 1
ATOM 579 C CA . PRO A 1 72 ? 9.129 9.697 -12.587 1.00 80.69 72 PRO A CA 1
ATOM 580 C C . PRO A 1 72 ? 8.984 8.860 -11.318 1.00 80.69 72 PRO A C 1
ATOM 582 O O . PRO A 1 72 ? 8.847 9.404 -10.226 1.00 80.69 72 PRO A O 1
ATOM 585 N N . VAL A 1 73 ? 9.043 7.542 -11.459 1.00 83.94 73 VAL A N 1
ATOM 586 C CA . VAL A 1 73 ? 8.836 6.554 -10.403 1.00 83.94 73 VAL A CA 1
ATOM 587 C C . VAL A 1 73 ? 10.038 5.627 -10.296 1.00 83.94 73 VAL A C 1
ATOM 589 O O . VAL A 1 73 ? 10.636 5.213 -11.293 1.00 83.94 73 VAL A O 1
ATOM 592 N N . ARG A 1 74 ? 10.340 5.248 -9.052 1.00 89.50 74 ARG A N 1
ATOM 593 C CA . ARG A 1 74 ? 11.294 4.193 -8.711 1.00 89.50 74 ARG A CA 1
ATOM 594 C C . ARG A 1 74 ? 10.590 3.123 -7.885 1.00 89.50 74 ARG A C 1
ATOM 596 O O . ARG A 1 74 ? 9.837 3.445 -6.962 1.00 89.50 74 ARG A O 1
ATOM 603 N N . LEU A 1 75 ? 10.840 1.863 -8.217 1.00 89.19 75 LEU A N 1
ATOM 604 C CA . LEU A 1 75 ? 10.209 0.711 -7.582 1.00 89.19 75 LEU A CA 1
ATOM 605 C C . LEU A 1 75 ? 11.238 -0.393 -7.366 1.00 89.19 75 LEU A C 1
ATOM 607 O O . LEU A 1 75 ? 12.112 -0.604 -8.201 1.00 89.19 75 LEU A O 1
ATOM 611 N N . LEU A 1 76 ? 11.111 -1.124 -6.268 1.00 90.81 76 LEU A N 1
ATOM 612 C CA . LEU A 1 76 ? 11.894 -2.322 -5.999 1.00 90.81 76 LEU A CA 1
ATOM 613 C C . LEU A 1 76 ? 10.970 -3.542 -5.958 1.00 90.81 76 LEU A C 1
ATOM 615 O O . LEU A 1 76 ? 10.080 -3.621 -5.116 1.00 90.81 76 LEU A O 1
ATOM 619 N N . ALA A 1 77 ? 11.181 -4.483 -6.872 1.00 90.94 77 ALA A N 1
ATOM 620 C CA . ALA A 1 77 ? 10.518 -5.777 -6.886 1.00 90.94 77 ALA A CA 1
ATOM 621 C C . ALA A 1 77 ? 11.388 -6.808 -6.168 1.00 90.94 77 ALA A C 1
ATOM 623 O O . ALA A 1 77 ? 12.565 -6.960 -6.487 1.00 90.94 77 ALA A O 1
ATOM 624 N N . VAL A 1 78 ? 10.817 -7.525 -5.208 1.00 89.31 78 VAL A N 1
ATOM 625 C CA . VAL A 1 78 ? 11.524 -8.486 -4.349 1.00 89.31 78 VAL A CA 1
ATOM 626 C C . VAL A 1 78 ? 10.707 -9.767 -4.262 1.00 89.31 78 VAL A C 1
ATOM 628 O O . VAL A 1 78 ? 9.481 -9.680 -4.291 1.00 89.31 78 VAL A O 1
ATOM 631 N N . PRO A 1 79 ? 11.314 -10.954 -4.104 1.00 89.38 79 PRO A N 1
ATOM 632 C CA . PRO A 1 79 ? 10.541 -12.173 -3.905 1.00 89.38 79 PRO A CA 1
ATOM 633 C C . PRO A 1 79 ? 9.530 -12.063 -2.748 1.00 89.38 79 PRO A C 1
ATOM 635 O O . PRO A 1 79 ? 9.811 -11.530 -1.664 1.00 89.38 79 PRO A O 1
ATOM 638 N N . GLY A 1 80 ? 8.319 -12.558 -2.993 1.00 83.25 80 GLY A N 1
ATOM 639 C CA . GLY A 1 80 ? 7.174 -12.471 -2.090 1.00 83.25 80 GLY A CA 1
ATOM 640 C C . GLY A 1 80 ? 7.394 -13.178 -0.753 1.00 83.25 80 GLY A C 1
ATOM 641 O O . GLY A 1 80 ? 6.833 -12.769 0.257 1.00 83.25 80 GLY A O 1
ATOM 642 N N . ASP A 1 81 ? 8.285 -14.166 -0.721 1.00 83.44 81 ASP A N 1
ATOM 643 C CA . ASP A 1 81 ? 8.709 -14.928 0.455 1.00 83.44 81 ASP A CA 1
ATOM 644 C C . ASP A 1 81 ? 9.818 -14.246 1.285 1.00 83.44 81 ASP A C 1
ATOM 646 O O . ASP A 1 81 ? 10.204 -14.763 2.332 1.00 83.44 81 ASP A O 1
ATOM 650 N N . CYS A 1 82 ? 10.314 -13.069 0.877 1.00 82.38 82 CYS A N 1
ATOM 651 C CA . CYS A 1 82 ? 11.362 -12.351 1.611 1.00 82.38 82 CYS A CA 1
ATOM 652 C C . CYS A 1 82 ? 10.940 -11.982 3.060 1.00 82.38 82 CYS A C 1
ATOM 654 O O . CYS A 1 82 ? 10.022 -11.191 3.270 1.00 82.38 82 CYS A O 1
ATOM 656 N N . PRO A 1 83 ? 11.620 -12.460 4.112 1.00 72.25 83 PRO A N 1
ATOM 657 C CA . PRO A 1 83 ? 11.171 -12.261 5.493 1.00 72.25 83 PRO A CA 1
ATOM 658 C C . PRO A 1 83 ? 11.342 -10.818 5.997 1.00 72.25 83 PRO A C 1
ATOM 660 O O . PRO A 1 83 ? 10.822 -10.475 7.055 1.00 72.25 83 PRO A O 1
ATOM 663 N N . TYR A 1 84 ? 12.088 -9.984 5.267 1.00 63.38 84 TYR A N 1
ATOM 664 C CA . TYR A 1 84 ? 12.574 -8.684 5.742 1.00 63.38 84 TYR A CA 1
ATOM 665 C C . TYR A 1 84 ? 11.819 -7.477 5.176 1.00 63.38 84 TYR A C 1
ATOM 667 O O . TYR A 1 84 ? 12.116 -6.334 5.514 1.00 63.38 84 TYR A O 1
ATOM 675 N N . LEU A 1 85 ? 10.827 -7.722 4.322 1.00 58.94 85 LEU A N 1
ATOM 676 C CA . LEU A 1 85 ? 9.921 -6.681 3.862 1.00 58.94 85 LEU A CA 1
ATOM 677 C C . LEU A 1 85 ? 8.673 -6.702 4.731 1.00 58.94 85 LEU A C 1
ATOM 679 O O . LEU A 1 85 ? 7.891 -7.657 4.672 1.00 58.94 85 LEU A O 1
ATOM 683 N N . GLY A 1 86 ? 8.512 -5.649 5.538 1.00 51.59 86 GLY A N 1
ATOM 684 C CA . GLY A 1 86 ? 7.232 -5.325 6.162 1.00 51.59 86 GLY A CA 1
ATOM 685 C C . GLY A 1 86 ? 6.133 -5.238 5.101 1.00 51.59 86 GLY A C 1
ATOM 686 O O . GLY A 1 86 ? 6.419 -4.996 3.933 1.00 51.59 86 GLY A O 1
ATOM 687 N N . GLU A 1 87 ? 4.890 -5.498 5.503 1.00 48.06 87 GLU A N 1
ATOM 688 C CA .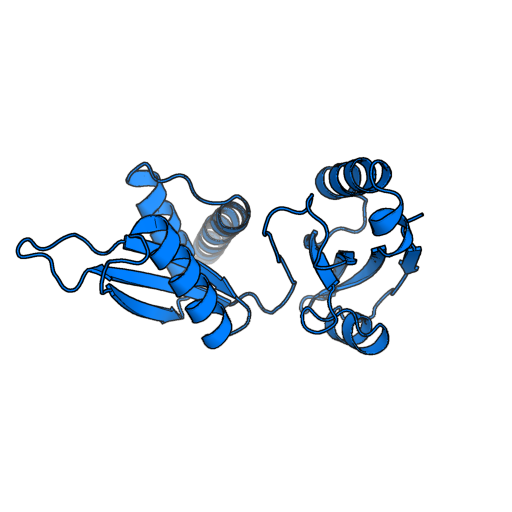 GLU A 1 87 ? 3.696 -5.664 4.651 1.00 48.06 87 GLU A CA 1
ATOM 689 C C . GLU A 1 87 ? 3.247 -4.393 3.884 1.00 48.06 87 GLU A C 1
ATOM 691 O O . GLU A 1 87 ? 2.054 -4.204 3.661 1.00 48.06 87 GLU A O 1
ATOM 696 N N . ASP A 1 88 ? 4.161 -3.507 3.495 1.00 45.31 88 ASP A N 1
ATOM 697 C CA . ASP A 1 88 ? 3.858 -2.297 2.732 1.00 45.31 88 ASP A CA 1
ATOM 698 C C . ASP A 1 88 ? 3.953 -2.606 1.225 1.00 45.31 88 ASP A C 1
ATOM 700 O O . ASP A 1 88 ? 4.946 -2.310 0.559 1.00 45.31 88 ASP A O 1
ATOM 704 N N . GLU A 1 89 ? 2.912 -3.257 0.692 1.00 43.88 89 GLU A N 1
ATOM 705 C CA . GLU A 1 89 ? 2.604 -3.256 -0.745 1.00 43.88 89 GLU A CA 1
ATOM 706 C C . GLU A 1 89 ? 2.075 -1.868 -1.134 1.00 43.88 89 GLU A C 1
ATOM 708 O O . GLU A 1 89 ? 0.876 -1.670 -1.311 1.00 43.88 89 GLU A O 1
ATOM 713 N N . ASP A 1 90 ? 2.966 -0.888 -1.248 1.00 51.78 90 ASP A N 1
ATOM 714 C CA . ASP A 1 90 ? 2.640 0.370 -1.918 1.00 51.78 90 ASP A CA 1
ATOM 715 C C . ASP A 1 90 ? 2.924 0.143 -3.410 1.00 51.78 90 ASP A C 1
ATOM 717 O O . ASP A 1 90 ? 4.047 0.298 -3.880 1.00 51.78 90 ASP A O 1
ATOM 721 N N . LEU A 1 91 ? 1.932 -0.333 -4.157 1.00 41.81 91 LEU A N 1
ATOM 722 C CA . LEU A 1 91 ? 1.936 -0.325 -5.619 1.00 41.81 91 LEU A CA 1
ATOM 723 C C . LEU A 1 91 ? 1.338 1.012 -6.079 1.00 41.81 91 LEU A C 1
ATOM 725 O O . LEU A 1 91 ? 0.311 1.405 -5.532 1.00 41.81 91 LEU A O 1
ATOM 729 N N . PRO A 1 92 ? 1.879 1.695 -7.107 1.00 40.44 92 PRO A N 1
ATOM 730 C CA . PRO A 1 92 ? 1.222 2.854 -7.697 1.00 40.44 92 PRO A CA 1
ATOM 731 C C . PRO A 1 92 ? 0.072 2.386 -8.600 1.00 40.44 92 PRO A C 1
ATOM 733 O O . PRO A 1 92 ? 0.110 2.551 -9.818 1.00 40.44 92 PRO A O 1
ATOM 736 N N . GLY A 1 93 ? -0.947 1.762 -8.013 1.00 42.97 93 GLY A N 1
ATOM 737 C CA . GLY A 1 93 ? -2.277 1.809 -8.597 1.00 42.97 93 GLY A CA 1
ATOM 738 C C . GLY A 1 93 ? -2.829 3.226 -8.468 1.00 42.97 93 GLY A C 1
ATOM 739 O O . GLY A 1 93 ? -2.282 4.067 -7.748 1.00 42.97 93 GLY A O 1
ATOM 740 N N . GLU A 1 94 ? -3.919 3.528 -9.168 1.00 49.31 94 GLU A N 1
ATOM 741 C CA . GLU A 1 94 ? -4.756 4.662 -8.784 1.00 49.31 94 GLU A CA 1
ATOM 742 C C . GLU A 1 94 ? -5.263 4.380 -7.367 1.00 49.31 94 GLU A C 1
ATOM 744 O O . GLU A 1 94 ? -6.269 3.708 -7.194 1.00 49.31 94 GLU A O 1
ATOM 749 N N . GLU A 1 95 ? -4.504 4.782 -6.346 1.00 64.44 95 GLU A N 1
ATOM 750 C CA . GLU A 1 95 ? -4.821 4.451 -4.963 1.00 64.44 95 GLU A CA 1
ATOM 751 C C . GLU A 1 95 ? -6.165 5.084 -4.609 1.00 64.44 95 GLU A C 1
ATOM 753 O O . GLU A 1 95 ? -6.304 6.301 -4.441 1.00 64.44 95 GLU A O 1
ATOM 758 N N . VAL A 1 96 ? -7.176 4.227 -4.522 1.00 76.56 96 VAL A N 1
ATOM 759 C CA . VAL A 1 96 ? -8.529 4.610 -4.185 1.00 76.56 96 VAL A CA 1
ATOM 760 C C . VAL A 1 96 ? -8.662 4.602 -2.663 1.00 76.56 96 VAL A C 1
ATOM 762 O O . VAL A 1 96 ? -8.214 3.690 -1.961 1.00 76.56 96 VAL A O 1
ATOM 765 N N . THR A 1 97 ? -9.280 5.648 -2.122 1.00 84.50 97 THR A N 1
ATOM 766 C CA . THR A 1 97 ? -9.433 5.827 -0.679 1.00 84.50 97 THR A CA 1
ATOM 767 C C . THR A 1 97 ? -10.681 5.123 -0.156 1.00 84.50 97 THR A C 1
ATOM 769 O O . THR A 1 97 ? -11.804 5.458 -0.529 1.00 84.50 97 THR A O 1
ATOM 772 N N . TYR A 1 98 ? -10.508 4.186 0.776 1.00 88.62 98 TYR A N 1
ATOM 773 C CA . TYR A 1 98 ? -11.604 3.467 1.426 1.00 88.62 98 TYR A CA 1
ATOM 774 C C . TYR A 1 98 ? -11.609 3.657 2.943 1.00 88.62 98 TYR A C 1
ATOM 776 O O . TYR A 1 98 ? -10.578 3.636 3.617 1.00 88.62 98 TYR A O 1
ATOM 784 N N . VAL A 1 99 ? -12.810 3.761 3.507 1.00 91.62 99 VAL A N 1
ATOM 785 C CA . VAL A 1 99 ? -13.027 3.717 4.956 1.00 91.62 99 VAL A CA 1
ATOM 786 C C . VAL A 1 99 ? -13.822 2.464 5.280 1.00 91.62 99 VAL A C 1
ATOM 788 O O . VAL A 1 99 ? -14.941 2.301 4.794 1.00 91.62 99 VAL A O 1
ATOM 791 N N . ALA A 1 100 ? -13.268 1.607 6.133 1.00 93.38 100 ALA A N 1
ATOM 792 C CA . ALA A 1 100 ? -13.961 0.432 6.643 1.00 93.38 100 ALA A CA 1
ATOM 793 C C . ALA A 1 100 ? -14.389 0.654 8.096 1.00 93.38 100 ALA A C 1
ATOM 795 O O . ALA A 1 100 ? -13.580 1.047 8.937 1.00 93.38 100 ALA A O 1
ATOM 796 N N . LYS A 1 101 ? -15.655 0.383 8.413 1.00 94.06 101 LYS A N 1
ATOM 797 C CA . LYS A 1 101 ? -16.160 0.348 9.789 1.00 94.06 101 LYS A CA 1
ATOM 798 C C . LYS A 1 101 ? -16.398 -1.093 10.205 1.00 94.06 101 LYS A C 1
ATOM 800 O O . LYS A 1 101 ? -17.274 -1.766 9.670 1.00 94.06 101 LYS A O 1
ATOM 805 N N . VAL A 1 102 ? -15.640 -1.550 11.193 1.00 90.94 102 VAL A N 1
ATOM 806 C CA . VAL A 1 102 ? -15.742 -2.906 11.730 1.00 90.94 102 VAL A CA 1
ATOM 807 C C . VAL A 1 102 ? -16.610 -2.883 12.980 1.00 90.94 102 VAL A C 1
ATOM 809 O O . VAL A 1 102 ? -16.269 -2.245 13.978 1.00 90.94 102 VAL A O 1
ATOM 812 N N . THR A 1 103 ? -17.734 -3.595 12.936 1.00 89.44 103 THR A N 1
ATOM 813 C CA . THR A 1 103 ? -18.671 -3.706 14.059 1.00 89.44 103 THR A CA 1
ATOM 814 C C . THR A 1 103 ? -18.711 -5.139 14.559 1.00 89.44 103 THR A C 1
ATOM 816 O O . THR A 1 103 ? -18.975 -6.067 13.798 1.00 89.44 103 THR A O 1
ATOM 819 N N . ARG A 1 104 ? -18.479 -5.343 15.857 1.00 86.12 104 ARG A N 1
ATOM 820 C CA . ARG A 1 104 ? -18.580 -6.665 16.483 1.00 86.12 104 ARG A CA 1
ATOM 821 C C . ARG A 1 104 ? -20.053 -7.031 16.690 1.00 86.12 104 ARG A C 1
ATOM 823 O O . ARG A 1 104 ? -20.788 -6.285 17.326 1.00 86.12 104 ARG A O 1
ATOM 830 N N . GLN A 1 105 ? -20.481 -8.190 16.190 1.00 79.31 105 GLN A N 1
ATOM 831 C CA . GLN A 1 105 ? -21.905 -8.559 16.145 1.00 79.31 105 GLN A CA 1
ATOM 832 C C . GLN A 1 105 ? -22.455 -9.120 17.470 1.00 79.31 105 GLN A C 1
ATOM 834 O O . GLN A 1 105 ? -23.650 -9.033 17.725 1.00 79.31 105 GLN A O 1
ATOM 839 N N . ARG A 1 106 ? -21.608 -9.684 18.344 1.00 64.88 106 ARG A N 1
ATOM 840 C CA . ARG A 1 106 ? -22.044 -10.401 19.565 1.00 64.88 106 ARG A CA 1
ATOM 841 C C . ARG A 1 106 ? -21.735 -9.682 20.882 1.00 64.88 106 ARG A C 1
ATOM 843 O O . ARG A 1 106 ? -21.286 -10.316 21.835 1.00 64.88 106 ARG A O 1
ATOM 850 N N . VAL A 1 107 ? -21.936 -8.368 20.967 1.00 58.72 107 VAL A N 1
ATOM 851 C CA . VAL A 1 107 ? -21.760 -7.635 22.237 1.00 58.72 107 VAL A CA 1
ATOM 852 C C . VAL A 1 107 ? -23.104 -7.074 22.694 1.00 58.72 107 VAL A C 1
ATOM 854 O O . VAL A 1 107 ? -23.718 -6.280 21.994 1.00 58.72 107 VAL A O 1
ATOM 857 N N . ARG A 1 108 ? -23.557 -7.465 23.895 1.00 57.00 108 ARG A N 1
ATOM 858 C CA . ARG A 1 108 ? -24.778 -6.921 24.534 1.00 57.00 108 ARG A CA 1
ATOM 859 C C . ARG A 1 108 ? -24.689 -5.412 24.819 1.00 57.00 108 ARG A C 1
ATOM 861 O O . ARG A 1 108 ? -25.703 -4.769 25.051 1.00 57.00 108 ARG A O 1
ATOM 868 N N . LYS A 1 109 ? -23.478 -4.848 24.807 1.00 57.06 109 LYS A N 1
ATOM 869 C CA . LYS A 1 109 ? -23.206 -3.408 24.864 1.00 57.06 109 LYS A CA 1
ATOM 870 C C . LYS A 1 109 ? -22.793 -2.932 23.474 1.00 57.06 109 LYS A C 1
ATOM 872 O O . LYS A 1 109 ? -21.922 -3.551 22.869 1.00 57.06 109 LYS A O 1
ATOM 877 N N . ARG A 1 110 ? -23.373 -1.826 22.989 1.00 53.84 110 ARG A N 1
ATOM 878 C CA . ARG A 1 110 ? -22.919 -1.156 21.759 1.00 53.84 110 ARG A CA 1
ATOM 879 C C . ARG A 1 110 ? -21.439 -0.797 21.908 1.00 53.84 110 ARG A C 1
ATOM 881 O O . ARG A 1 110 ? -21.105 0.151 22.611 1.00 53.84 110 ARG A O 1
ATOM 888 N N . SER A 1 111 ? -20.558 -1.556 21.267 1.00 65.12 111 SER A N 1
ATOM 889 C CA . SER A 1 111 ? -19.185 -1.121 21.040 1.00 65.12 111 SER A CA 1
ATOM 890 C C . SER A 1 111 ? -19.186 -0.164 19.855 1.00 65.12 111 SER A C 1
ATOM 892 O O . SER A 1 111 ? -19.800 -0.464 18.829 1.00 65.12 111 SER A O 1
ATOM 894 N N . SER A 1 112 ? -18.496 0.965 19.984 1.00 77.88 112 SER A N 1
ATOM 895 C CA . SER A 1 112 ? -18.237 1.849 18.849 1.00 77.88 112 SER A CA 1
ATOM 896 C C . SER A 1 112 ? -17.528 1.066 17.736 1.00 77.88 112 SER A C 1
ATOM 898 O O . SER A 1 112 ? -16.628 0.280 18.048 1.00 77.88 112 SER A O 1
ATOM 900 N N . PRO A 1 113 ? -17.911 1.244 16.459 1.00 85.81 113 PRO A N 1
ATOM 901 C CA . PRO A 1 113 ? -17.208 0.613 15.353 1.00 85.81 113 PRO A CA 1
ATOM 902 C C . PRO A 1 113 ? -15.736 1.022 15.343 1.00 85.81 113 PRO A C 1
ATOM 904 O O . PRO A 1 113 ? -15.406 2.178 15.623 1.00 85.81 113 PRO A O 1
ATOM 907 N N . ILE A 1 114 ? -14.864 0.085 14.987 1.00 89.50 114 ILE A N 1
ATOM 908 C CA . ILE A 1 114 ? -13.461 0.382 14.710 1.00 89.50 114 ILE A CA 1
ATOM 909 C C . ILE A 1 114 ? -13.396 0.932 13.289 1.00 89.50 114 ILE A C 1
ATOM 911 O O . ILE A 1 114 ? -13.812 0.256 12.349 1.00 89.50 114 ILE A O 1
ATOM 915 N N . THR A 1 115 ? -12.882 2.147 13.129 1.00 91.81 115 THR A N 1
ATOM 916 C CA . THR A 1 115 ? -12.631 2.714 11.803 1.00 91.81 115 THR A CA 1
ATOM 917 C C . THR A 1 115 ? -11.242 2.307 11.322 1.00 91.81 115 THR A C 1
ATOM 919 O O . THR A 1 115 ? -10.258 2.496 12.035 1.00 91.81 115 THR A O 1
ATOM 922 N N . LEU A 1 116 ? -11.158 1.798 10.096 1.00 90.00 116 LEU A N 1
ATOM 923 C CA . LEU A 1 116 ? -9.918 1.512 9.386 1.00 90.00 116 LEU A CA 1
ATOM 924 C C . LEU A 1 116 ? -9.839 2.380 8.132 1.00 90.00 116 LEU A C 1
ATOM 926 O O . LEU A 1 116 ? -10.806 2.493 7.379 1.00 90.00 116 LEU A O 1
ATOM 930 N N . LEU A 1 117 ? -8.663 2.957 7.914 1.00 88.06 117 LEU A N 1
ATOM 931 C CA . LEU A 1 117 ? -8.309 3.659 6.688 1.00 88.06 117 LEU A CA 1
ATOM 932 C C . LEU A 1 117 ? -7.523 2.713 5.787 1.00 88.06 117 LEU A C 1
ATOM 934 O O . LEU A 1 117 ? -6.620 2.007 6.257 1.00 88.06 117 LEU A O 1
ATOM 938 N N . ILE A 1 118 ? -7.919 2.652 4.519 1.00 84.12 118 ILE A N 1
ATOM 939 C CA . ILE A 1 118 ? -7.394 1.700 3.545 1.00 84.12 118 ILE A CA 1
ATOM 940 C C . ILE A 1 118 ? -7.179 2.423 2.218 1.00 84.12 118 ILE A C 1
ATOM 942 O O . ILE A 1 118 ? -8.085 3.080 1.712 1.00 84.12 118 ILE A O 1
ATOM 946 N N . LEU A 1 119 ? -5.976 2.283 1.680 1.00 77.50 119 LEU A N 1
ATOM 947 C CA . LEU A 1 119 ? -5.629 2.635 0.310 1.00 77.50 119 LEU A CA 1
ATOM 948 C C . LEU A 1 119 ? -5.546 1.317 -0.454 1.00 77.50 119 LEU A C 1
ATOM 950 O O . LEU A 1 119 ? -4.932 0.372 0.045 1.00 77.50 119 LEU A O 1
ATOM 954 N N . ALA A 1 120 ? -6.242 1.219 -1.579 1.00 75.12 120 ALA A N 1
ATOM 955 C CA . ALA A 1 120 ? -6.230 0.026 -2.417 1.00 75.12 120 ALA A CA 1
ATOM 956 C C . ALA A 1 120 ? -6.676 0.376 -3.836 1.00 75.12 120 ALA A C 1
ATOM 958 O O . ALA A 1 120 ? -7.419 1.336 -4.027 1.00 75.12 120 ALA A O 1
ATOM 959 N N . ASP A 1 121 ? -6.285 -0.444 -4.806 1.00 69.88 121 ASP A N 1
ATOM 960 C CA . ASP A 1 121 ? -6.652 -0.246 -6.215 1.00 69.88 121 ASP A CA 1
ATOM 961 C C . ASP A 1 121 ? -8.163 -0.402 -6.448 1.00 69.88 121 ASP A C 1
ATOM 963 O O . ASP A 1 121 ? -8.770 0.301 -7.250 1.00 69.88 121 ASP A O 1
ATOM 967 N N . ASP A 1 122 ? -8.789 -1.335 -5.728 1.00 79.00 122 ASP A N 1
ATOM 968 C CA . ASP A 1 122 ? -10.185 -1.706 -5.916 1.00 79.00 122 ASP A CA 1
ATOM 969 C C . ASP A 1 122 ? -10.860 -2.119 -4.596 1.00 79.00 122 ASP A C 1
ATOM 971 O O . ASP A 1 122 ? -10.239 -2.257 -3.533 1.00 79.00 122 ASP A O 1
ATOM 975 N N . ARG A 1 123 ? -12.183 -2.298 -4.664 1.00 86.31 123 ARG A N 1
ATOM 976 C CA . ARG A 1 123 ? -13.020 -2.638 -3.508 1.00 86.31 123 ARG A CA 1
ATOM 977 C C . ARG A 1 123 ? -12.712 -4.029 -2.948 1.00 86.31 123 ARG A C 1
ATOM 979 O O . ARG A 1 123 ? -12.855 -4.224 -1.741 1.00 86.31 123 ARG A O 1
ATOM 986 N N . GLU A 1 124 ? -12.345 -4.988 -3.791 1.00 85.50 124 GLU A N 1
ATOM 987 C CA . GLU A 1 124 ? -12.089 -6.372 -3.384 1.00 85.50 124 GLU A CA 1
ATOM 988 C C . GLU A 1 124 ? -10.808 -6.449 -2.553 1.00 85.50 124 GLU A C 1
ATOM 990 O O . GLU A 1 124 ? -10.828 -6.937 -1.418 1.00 85.50 124 GLU A O 1
ATOM 995 N N . LYS A 1 125 ? -9.726 -5.837 -3.043 1.00 79.50 125 LYS A N 1
ATOM 996 C CA . LYS A 1 125 ? -8.476 -5.680 -2.294 1.00 79.50 125 LYS A CA 1
ATOM 997 C C . LYS A 1 125 ? -8.698 -4.907 -0.998 1.00 79.50 125 LYS A C 1
ATOM 999 O O . LYS A 1 125 ? -8.238 -5.338 0.061 1.00 79.50 125 LYS A O 1
ATOM 1004 N N . ALA A 1 126 ? -9.459 -3.810 -1.045 1.00 85.31 126 ALA A N 1
ATOM 1005 C CA . ALA A 1 126 ? -9.789 -3.039 0.151 1.00 85.31 126 ALA A CA 1
ATOM 1006 C C . ALA A 1 126 ? -10.539 -3.877 1.204 1.00 85.31 126 ALA A C 1
ATOM 1008 O O . ALA A 1 126 ? -10.258 -3.758 2.400 1.00 85.31 126 ALA A O 1
ATOM 1009 N N . MET A 1 127 ? -11.458 -4.752 0.778 1.00 89.50 127 MET A N 1
ATOM 1010 C CA . MET A 1 127 ? -12.160 -5.669 1.679 1.00 89.50 127 MET A CA 1
ATOM 1011 C C . MET A 1 127 ? -11.201 -6.693 2.292 1.00 89.50 127 MET A C 1
ATOM 1013 O O . MET A 1 127 ? -11.192 -6.852 3.512 1.00 89.50 127 MET A O 1
ATOM 1017 N N . GLY A 1 128 ? -10.330 -7.311 1.489 1.00 84.81 128 GLY A N 1
ATOM 1018 C CA . GLY A 1 128 ? -9.329 -8.259 1.988 1.00 84.81 128 GLY A CA 1
ATOM 1019 C C . GLY A 1 128 ? -8.381 -7.638 3.024 1.00 84.81 128 GLY A C 1
ATOM 1020 O O . GLY A 1 128 ? -8.074 -8.250 4.051 1.00 84.81 128 GLY A O 1
ATOM 1021 N N . VAL A 1 129 ? -7.964 -6.383 2.817 1.00 80.00 129 VAL A N 1
ATOM 1022 C CA . VAL A 1 129 ? -7.175 -5.625 3.805 1.00 80.00 129 VAL A CA 1
ATOM 1023 C C . VAL A 1 129 ? -7.985 -5.365 5.080 1.00 80.00 129 VAL A C 1
ATOM 1025 O O . VAL A 1 129 ? -7.462 -5.530 6.189 1.00 80.00 129 VAL A O 1
ATOM 1028 N N . ALA A 1 130 ? -9.257 -4.979 4.951 1.00 87.38 130 ALA A N 1
ATOM 1029 C CA . ALA A 1 130 ? -10.137 -4.732 6.090 1.00 87.38 130 ALA A CA 1
ATOM 1030 C C . ALA A 1 130 ? -10.334 -5.995 6.941 1.00 87.38 130 ALA A C 1
ATOM 1032 O O . ALA A 1 130 ? -10.242 -5.924 8.167 1.00 87.38 130 ALA A O 1
ATOM 1033 N N . GLU A 1 131 ? -10.550 -7.148 6.307 1.00 87.75 131 GLU A N 1
ATOM 1034 C CA . GLU A 1 131 ? -10.728 -8.442 6.971 1.00 87.75 131 GLU A CA 1
ATOM 1035 C C . GLU A 1 131 ? -9.484 -8.868 7.742 1.00 87.75 131 GLU A C 1
ATOM 1037 O O . GLU A 1 131 ? -9.573 -9.183 8.932 1.00 87.75 131 GLU A O 1
ATOM 1042 N N . LYS A 1 132 ? -8.305 -8.805 7.112 1.00 83.88 132 LYS A N 1
ATOM 1043 C CA . LYS A 1 132 ? -7.031 -9.119 7.777 1.00 83.88 132 LYS A CA 1
ATOM 1044 C C . LYS A 1 132 ? -6.807 -8.230 9.005 1.00 83.88 132 LYS A C 1
ATOM 1046 O O . LYS A 1 132 ? -6.460 -8.727 10.081 1.00 83.88 132 LYS A O 1
ATOM 1051 N N . LYS A 1 133 ? -7.055 -6.920 8.883 1.00 82.88 133 LYS A N 1
ATOM 1052 C CA . LYS A 1 133 ? -6.930 -5.968 10.002 1.00 82.88 133 LYS A CA 1
ATOM 1053 C C . LYS A 1 133 ? -7.974 -6.222 11.095 1.00 82.88 133 LYS A C 1
ATOM 1055 O O . LYS A 1 133 ? -7.627 -6.203 12.275 1.00 82.88 133 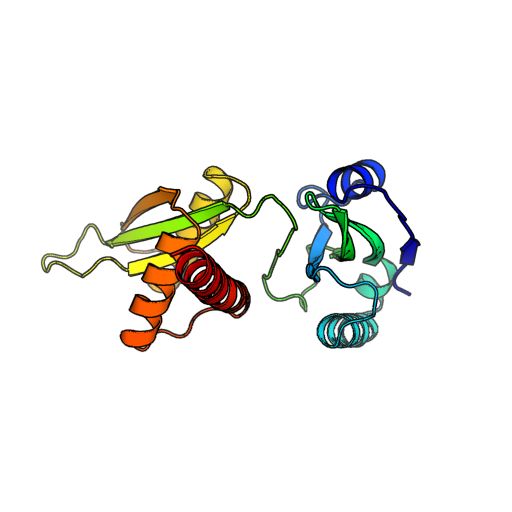LYS A O 1
ATOM 1060 N N . ALA A 1 134 ? -9.224 -6.511 10.733 1.00 86.19 134 ALA A N 1
ATOM 1061 C CA . ALA A 1 134 ? -10.285 -6.851 11.681 1.00 86.19 134 ALA A CA 1
ATOM 1062 C C . ALA A 1 134 ? -9.941 -8.113 12.484 1.00 86.19 134 ALA A C 1
ATOM 1064 O O . ALA A 1 134 ? -10.046 -8.102 13.712 1.00 86.19 134 ALA A O 1
ATOM 1065 N N . LEU A 1 135 ? -9.451 -9.161 11.812 1.00 83.19 135 LEU A N 1
ATOM 1066 C CA . LEU A 1 135 ? -8.980 -10.390 12.453 1.00 83.19 135 LEU A CA 1
ATOM 1067 C C . LEU A 1 135 ? -7.834 -10.131 13.427 1.00 83.19 135 LEU A C 1
ATOM 1069 O O . LEU A 1 135 ? -7.794 -10.750 14.487 1.00 83.19 135 LEU A O 1
ATOM 1073 N N . ARG A 1 136 ? -6.920 -9.214 13.102 1.00 80.56 136 ARG A N 1
ATOM 1074 C CA . ARG A 1 136 ? -5.801 -8.856 13.981 1.00 80.56 136 ARG A CA 1
ATOM 1075 C C . ARG A 1 136 ? -6.253 -8.102 15.232 1.00 80.56 136 ARG A C 1
ATOM 1077 O O . ARG A 1 136 ? -5.713 -8.342 16.305 1.00 80.56 136 ARG A O 1
ATOM 1084 N N . ILE A 1 137 ? -7.224 -7.197 15.098 1.00 82.56 137 ILE A N 1
ATOM 1085 C CA . ILE A 1 137 ? -7.690 -6.343 16.203 1.00 82.56 137 ILE A CA 1
ATOM 1086 C C . ILE A 1 137 ? -8.664 -7.087 17.114 1.00 82.56 137 ILE A C 1
ATOM 1088 O O . ILE A 1 137 ? -8.575 -6.993 18.336 1.00 82.56 137 ILE A O 1
ATOM 1092 N N . LEU A 1 138 ? -9.623 -7.797 16.526 1.00 82.56 138 LEU A N 1
ATOM 1093 C CA . LEU A 1 138 ? -10.649 -8.500 17.284 1.00 82.56 138 LEU A CA 1
ATOM 1094 C C . LEU A 1 138 ? -10.165 -9.899 17.676 1.00 82.56 138 LEU A C 1
ATOM 1096 O O . LEU A 1 138 ? -10.425 -10.340 18.789 1.00 82.56 138 LEU A O 1
ATOM 1100 N N . GLY A 1 139 ? -9.418 -10.585 16.817 1.00 76.81 139 GLY A N 1
ATOM 1101 C CA . GLY A 1 139 ? -9.076 -11.996 16.979 1.00 76.81 139 GLY A CA 1
ATOM 1102 C C . GLY A 1 139 ? -10.073 -12.916 16.266 1.00 76.81 139 GLY A C 1
ATOM 1103 O O . GLY A 1 139 ? -11.224 -12.554 16.019 1.00 76.81 139 GLY A O 1
ATOM 1104 N N . ARG A 1 140 ? -9.632 -14.144 15.956 1.00 74.12 140 ARG A N 1
ATOM 1105 C CA . ARG A 1 140 ? -10.365 -15.129 15.126 1.00 74.12 140 ARG A CA 1
ATOM 1106 C C . ARG A 1 140 ? -11.717 -15.587 15.693 1.00 74.12 140 ARG A C 1
ATOM 1108 O O . ARG A 1 140 ? -12.542 -16.099 14.949 1.00 74.12 140 ARG A O 1
ATOM 1115 N N . ASN A 1 141 ? -11.954 -15.404 16.991 1.00 69.88 141 ASN A N 1
ATOM 1116 C CA . ASN A 1 141 ? -13.117 -15.966 17.688 1.00 69.88 141 ASN A CA 1
ATOM 1117 C C . ASN A 1 141 ? -14.346 -15.040 17.707 1.00 69.88 141 ASN A C 1
ATOM 1119 O O . ASN A 1 141 ? -15.364 -15.388 18.308 1.00 69.88 141 ASN A O 1
ATOM 1123 N N . TYR A 1 142 ? -14.277 -13.858 17.088 1.00 72.94 142 TYR A N 1
ATOM 1124 C CA . TYR A 1 142 ? -15.404 -12.928 17.055 1.00 72.94 142 TYR A CA 1
ATOM 1125 C C . TYR A 1 142 ? -16.076 -12.865 15.693 1.00 72.94 142 TYR A C 1
ATOM 1127 O O . TYR A 1 142 ? -15.423 -12.727 14.668 1.00 72.94 142 TYR A O 1
ATOM 1135 N N . GLN A 1 143 ? -17.410 -12.861 15.714 1.00 81.12 143 GLN A N 1
ATOM 1136 C CA . GLN A 1 143 ? -18.211 -12.450 14.566 1.00 81.12 143 GLN A CA 1
ATOM 1137 C C . GLN A 1 143 ? -18.215 -10.922 14.464 1.00 81.12 143 GLN A C 1
ATOM 1139 O O . GLN A 1 143 ? -18.518 -10.218 15.440 1.00 81.12 143 GLN A O 1
ATOM 1144 N N . TYR A 1 144 ? -17.888 -10.417 13.282 1.00 86.25 144 TYR A N 1
ATOM 1145 C CA . TYR A 1 144 ? -17.869 -8.999 12.956 1.00 86.25 144 TYR A CA 1
ATOM 1146 C C . TYR A 1 144 ? -18.488 -8.763 11.577 1.00 86.25 144 TYR A C 1
ATOM 1148 O O . TYR A 1 144 ? -18.534 -9.658 10.740 1.00 86.25 144 TYR A O 1
ATOM 1156 N N . ALA A 1 145 ? -18.969 -7.544 11.364 1.00 89.12 145 ALA A N 1
ATOM 1157 C CA . ALA A 1 145 ? -19.376 -7.033 10.064 1.00 89.12 145 ALA A CA 1
ATOM 1158 C C . ALA A 1 145 ? -18.426 -5.911 9.651 1.00 89.12 145 ALA A C 1
ATOM 1160 O O . ALA A 1 145 ? -18.013 -5.112 10.499 1.00 89.12 145 ALA A O 1
ATOM 1161 N N . ILE A 1 146 ? -18.113 -5.848 8.360 1.00 91.50 146 ILE A N 1
ATOM 1162 C CA . ILE A 1 146 ? -17.312 -4.782 7.7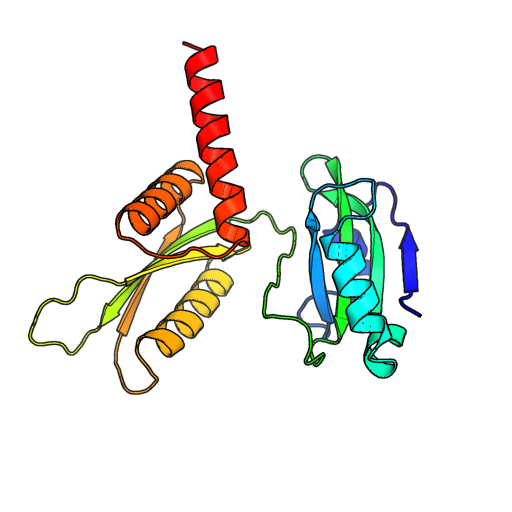65 1.00 91.50 146 ILE A CA 1
ATOM 1163 C C . ILE A 1 146 ? -18.210 -3.986 6.827 1.00 91.50 146 ILE A C 1
ATOM 1165 O O . ILE A 1 146 ? -18.706 -4.510 5.834 1.00 91.50 146 ILE A O 1
ATOM 1169 N N . ASP A 1 147 ? -18.403 -2.713 7.150 1.00 93.81 147 ASP A N 1
ATOM 1170 C CA . ASP A 1 147 ? -19.009 -1.741 6.248 1.00 93.81 147 ASP A CA 1
ATOM 1171 C C . ASP A 1 147 ? -17.891 -0.975 5.538 1.00 93.81 147 ASP A C 1
ATOM 1173 O O . ASP A 1 147 ? -17.241 -0.104 6.125 1.00 93.81 147 ASP A O 1
ATOM 1177 N N . LEU A 1 148 ? -17.615 -1.374 4.298 1.00 95.56 148 LEU A N 1
ATOM 1178 C CA . LEU A 1 148 ? -16.584 -0.783 3.456 1.00 95.56 148 LEU A CA 1
ATOM 1179 C C . LEU A 1 148 ? -17.212 0.222 2.492 1.00 95.56 148 LEU A C 1
ATOM 1181 O O . LEU A 1 148 ? -18.033 -0.151 1.645 1.00 95.56 148 LEU A O 1
ATOM 1185 N N . ARG A 1 149 ? -16.742 1.468 2.542 1.00 93.56 149 ARG A N 1
ATOM 1186 C CA . ARG A 1 149 ? -17.120 2.515 1.587 1.00 93.56 149 ARG A CA 1
ATOM 1187 C C . ARG A 1 149 ? -15.909 3.090 0.875 1.00 93.56 149 ARG A C 1
ATOM 1189 O O . ARG A 1 149 ? -14.874 3.336 1.491 1.00 93.56 149 ARG A O 1
ATOM 1196 N N . HIS A 1 150 ? -16.092 3.335 -0.412 1.00 90.19 150 HIS A N 1
ATOM 1197 C CA . HIS A 1 150 ? -15.246 4.247 -1.161 1.00 90.19 150 HIS A CA 1
ATOM 1198 C C . HIS A 1 150 ? -15.531 5.678 -0.681 1.00 90.19 150 HIS A C 1
ATOM 1200 O O . HIS A 1 150 ? -16.690 6.017 -0.436 1.00 90.19 150 HIS A O 1
ATOM 1206 N N . VAL A 1 151 ? -14.493 6.486 -0.490 1.00 84.19 151 VAL A N 1
ATOM 1207 C CA . VAL A 1 151 ? -14.598 7.883 -0.049 1.00 84.19 151 VAL A CA 1
ATOM 1208 C C . VAL A 1 151 ? -13.701 8.764 -0.899 1.00 84.19 151 VAL A C 1
ATOM 1210 O O . VAL A 1 151 ? -12.743 8.272 -1.491 1.00 84.19 151 VAL A O 1
ATOM 1213 N N . SER A 1 152 ? -13.963 10.070 -0.921 1.00 79.19 152 SER A N 1
ATOM 1214 C CA . SER A 1 152 ? -13.029 10.999 -1.558 1.00 79.19 152 SER A CA 1
ATOM 1215 C C . SER A 1 152 ? -11.729 11.139 -0.745 1.00 79.19 152 SER A C 1
ATOM 1217 O O . SER A 1 152 ? -11.729 10.919 0.475 1.00 79.19 152 SER A O 1
ATOM 1219 N N . PRO A 1 153 ? -10.628 11.604 -1.362 1.00 72.06 153 PRO A N 1
ATOM 1220 C CA . PRO A 1 153 ? -9.400 11.912 -0.632 1.00 72.06 153 PRO A CA 1
ATOM 1221 C C . PRO A 1 153 ? -9.589 12.930 0.506 1.00 72.06 153 PRO A C 1
ATOM 1223 O O . PRO A 1 153 ? -8.943 12.806 1.548 1.00 72.06 153 PRO A O 1
ATOM 1226 N N . GLN A 1 154 ? -10.491 13.914 0.359 1.00 72.81 154 GLN A N 1
ATOM 1227 C CA . GLN A 1 154 ? -10.772 14.881 1.433 1.00 72.81 154 GLN A CA 1
ATOM 1228 C C . GLN A 1 154 ? -11.489 14.219 2.616 1.00 72.81 154 GLN A C 1
ATOM 1230 O O . GLN A 1 154 ? -11.139 14.456 3.773 1.00 72.81 154 GLN A O 1
ATOM 1235 N N . GLU A 1 155 ? -12.481 13.368 2.343 1.00 81.31 155 GLU A N 1
ATOM 1236 C CA . GLU A 1 155 ? -13.186 12.616 3.383 1.00 81.31 155 GLU A CA 1
ATOM 1237 C C . GLU A 1 155 ? -12.251 11.647 4.111 1.00 81.31 155 GLU A C 1
ATOM 1239 O O . GLU A 1 155 ? -12.317 11.517 5.337 1.00 81.31 155 GLU A O 1
ATOM 1244 N N . PHE A 1 156 ? -11.342 11.010 3.372 1.00 83.06 156 PHE A N 1
ATOM 1245 C CA . PHE A 1 156 ? -10.310 10.140 3.923 1.00 83.06 156 PHE A CA 1
ATOM 1246 C C . PHE A 1 156 ? -9.367 10.899 4.865 1.00 83.06 156 PHE A C 1
ATOM 1248 O O . PHE A 1 156 ? -9.138 10.464 5.996 1.00 83.06 156 PHE A O 1
ATOM 1255 N N . ALA A 1 157 ? -8.883 12.073 4.447 1.00 77.25 157 ALA A N 1
ATOM 1256 C CA . ALA A 1 157 ? -8.047 12.939 5.276 1.00 77.25 157 ALA A CA 1
ATOM 1257 C C . ALA A 1 157 ? -8.783 13.416 6.542 1.00 77.25 157 ALA A C 1
ATOM 1259 O O . ALA A 1 157 ? -8.210 13.428 7.634 1.00 77.25 157 ALA A O 1
ATOM 1260 N N . LYS A 1 158 ? -10.075 13.748 6.429 1.00 83.19 158 LYS A N 1
ATOM 1261 C CA . LYS A 1 158 ? -10.908 14.131 7.577 1.00 83.19 158 LYS A CA 1
ATOM 1262 C C . LYS A 1 158 ? -11.026 13.000 8.601 1.00 83.19 158 LYS A C 1
ATOM 1264 O O . LYS A 1 158 ? -10.912 13.245 9.802 1.00 83.19 158 LYS A O 1
ATOM 1269 N N . GLU A 1 159 ? -11.236 11.768 8.147 1.00 86.31 159 GLU A N 1
ATOM 1270 C CA . GLU A 1 159 ? -11.318 10.613 9.044 1.00 86.31 159 GLU A CA 1
ATOM 1271 C C . GLU A 1 159 ? -9.946 10.266 9.655 1.00 86.31 159 GLU A C 1
ATOM 1273 O O . GLU A 1 159 ? -9.879 9.904 10.830 1.00 86.31 159 GLU A O 1
ATOM 1278 N N . ALA A 1 160 ? -8.848 10.466 8.917 1.00 82.44 160 ALA A N 1
ATOM 1279 C CA . ALA A 1 160 ? -7.484 10.358 9.443 1.00 82.44 160 ALA A CA 1
ATOM 1280 C C . ALA A 1 160 ? -7.229 11.332 10.596 1.00 82.44 160 ALA A C 1
ATOM 1282 O O . ALA A 1 160 ? -6.794 10.909 11.669 1.00 82.44 160 ALA A O 1
ATOM 1283 N N . ASN A 1 161 ? -7.575 12.609 10.422 1.00 82.44 161 ASN A N 1
ATOM 1284 C CA . ASN A 1 161 ? -7.447 13.606 11.485 1.00 82.44 161 ASN A CA 1
ATOM 1285 C C . ASN A 1 161 ? -8.291 13.225 12.706 1.00 82.44 161 ASN A C 1
ATOM 1287 O O . ASN A 1 161 ? -7.783 13.205 13.821 1.00 82.44 161 ASN A O 1
ATOM 1291 N N . ARG A 1 162 ? -9.535 12.777 12.495 1.00 86.12 162 ARG A N 1
ATOM 1292 C CA . ARG A 1 162 ? -10.404 12.323 13.589 1.00 86.12 162 ARG A CA 1
ATOM 1293 C C . ARG A 1 162 ? -9.813 11.156 14.384 1.00 86.12 162 ARG A C 1
ATOM 1295 O O . ARG A 1 162 ? -10.027 11.067 15.593 1.00 86.12 162 ARG A O 1
ATOM 1302 N N . LEU A 1 163 ? -9.126 10.227 13.720 1.00 84.75 163 LEU A N 1
ATOM 1303 C CA . LEU A 1 163 ? -8.455 9.113 14.390 1.00 84.75 163 LEU A CA 1
ATOM 1304 C C . LEU A 1 163 ? -7.252 9.594 15.207 1.00 84.75 163 LEU A C 1
ATOM 1306 O O . LEU A 1 163 ? -7.090 9.160 16.347 1.00 84.75 163 LEU A O 1
ATOM 1310 N N . ILE A 1 164 ? -6.464 10.525 14.673 1.00 80.19 164 ILE A N 1
ATOM 1311 C CA . ILE A 1 164 ? -5.338 11.139 15.389 1.00 80.19 164 ILE A CA 1
ATOM 1312 C C . ILE A 1 164 ? -5.824 11.913 16.617 1.00 80.19 164 ILE A C 1
ATOM 1314 O O . ILE A 1 164 ? -5.275 11.724 17.699 1.00 80.19 164 ILE A O 1
ATOM 1318 N N . ASP A 1 165 ? -6.887 12.710 16.484 1.00 84.12 165 ASP A N 1
ATOM 1319 C CA . ASP A 1 165 ? -7.478 13.482 17.589 1.00 84.12 165 ASP A CA 1
ATOM 1320 C C . ASP A 1 165 ? -7.978 12.574 18.723 1.00 84.12 165 ASP A C 1
ATOM 1322 O O . ASP A 1 165 ? -8.037 12.967 19.886 1.00 84.12 165 ASP A O 1
ATOM 1326 N N . ARG A 1 166 ? -8.316 11.323 18.393 1.00 84.25 166 ARG A N 1
ATOM 1327 C CA . ARG A 1 166 ? -8.684 10.267 19.349 1.00 84.25 166 ARG A CA 1
ATOM 1328 C C . ARG A 1 166 ? -7.482 9.496 19.906 1.00 84.25 166 ARG A C 1
ATOM 1330 O O . ARG A 1 166 ? -7.675 8.538 20.650 1.00 84.25 166 ARG A O 1
ATOM 1337 N N . GLY A 1 167 ? -6.261 9.890 19.553 1.00 81.50 167 GLY A N 1
ATOM 1338 C CA . GLY A 1 167 ? -5.012 9.285 20.011 1.00 81.50 167 GLY A CA 1
ATOM 1339 C C . GLY A 1 167 ? -4.566 8.049 19.225 1.00 81.50 167 GLY A C 1
ATOM 1340 O O . GLY A 1 167 ? -3.666 7.340 19.674 1.00 81.50 167 GLY A O 1
ATOM 1341 N N . HIS A 1 168 ? -5.165 7.750 18.066 1.00 79.88 168 HIS A N 1
ATOM 1342 C CA . HIS A 1 168 ? -4.726 6.621 17.244 1.00 79.88 168 HIS A CA 1
ATOM 1343 C C . HIS A 1 168 ? -3.478 6.978 16.428 1.00 79.88 168 HIS A C 1
ATOM 1345 O O . HIS A 1 168 ? -3.431 7.999 15.741 1.00 79.88 168 HIS A O 1
ATOM 1351 N N . LYS A 1 169 ? -2.481 6.086 16.438 1.00 75.00 169 LYS A N 1
ATOM 1352 C CA . LYS A 1 169 ? -1.318 6.174 15.548 1.00 75.00 169 LYS A CA 1
ATOM 1353 C C . LYS A 1 169 ? -1.682 5.614 14.173 1.00 75.00 169 LYS A C 1
ATOM 1355 O O . LYS A 1 169 ? -2.127 4.470 14.074 1.00 75.00 169 LYS A O 1
ATOM 1360 N N . LEU A 1 170 ? -1.488 6.412 13.126 1.00 72.00 170 LEU A N 1
ATOM 1361 C CA . LEU A 1 170 ? -1.718 5.990 11.744 1.00 72.00 170 LEU A CA 1
ATOM 1362 C C . LEU A 1 170 ? -0.425 5.459 11.100 1.00 72.00 170 LEU A C 1
ATOM 1364 O O . LEU A 1 170 ? 0.655 5.924 11.467 1.00 72.00 170 LEU A O 1
ATOM 1368 N N . PRO A 1 171 ? -0.525 4.513 10.148 1.00 65.00 171 PRO A N 1
ATOM 1369 C CA . PRO A 1 171 ? 0.593 4.097 9.301 1.00 65.00 171 PRO A CA 1
ATOM 1370 C C . PRO A 1 171 ? 1.184 5.253 8.486 1.00 65.00 171 PRO A C 1
ATOM 1372 O O . PRO A 1 171 ? 0.456 6.161 8.072 1.00 65.00 171 PRO A O 1
ATOM 1375 N N . ASP A 1 172 ? 2.484 5.180 8.195 1.00 60.09 172 ASP A N 1
ATOM 1376 C CA . ASP A 1 172 ? 3.207 6.214 7.442 1.00 60.09 172 ASP A CA 1
ATOM 1377 C C . ASP A 1 172 ? 2.645 6.416 6.026 1.00 60.09 172 ASP A C 1
ATOM 1379 O O . ASP A 1 172 ? 2.583 7.552 5.548 1.00 60.09 172 ASP A O 1
ATOM 1383 N N . SER A 1 173 ? 2.148 5.350 5.389 1.00 60.00 173 SER A N 1
ATOM 1384 C CA . SER A 1 173 ? 1.459 5.403 4.091 1.00 60.00 173 SER A CA 1
ATOM 1385 C C . SER A 1 173 ? 0.226 6.316 4.124 1.00 60.00 173 SER A C 1
ATOM 1387 O O . SER A 1 173 ? 0.042 7.158 3.247 1.00 60.00 173 SER A O 1
ATOM 1389 N N . ILE A 1 174 ? -0.563 6.270 5.201 1.00 67.81 174 ILE A N 1
ATOM 1390 C CA . ILE A 1 174 ? -1.744 7.129 5.391 1.00 67.81 174 ILE A CA 1
ATOM 1391 C C . ILE A 1 174 ? -1.349 8.563 5.765 1.00 67.81 174 ILE A C 1
ATOM 1393 O O . ILE A 1 174 ? -1.998 9.522 5.340 1.00 67.81 174 ILE A O 1
ATOM 1397 N N . LEU A 1 175 ? -0.267 8.745 6.529 1.00 63.62 175 LEU A N 1
ATOM 1398 C CA . LEU A 1 175 ? 0.215 10.079 6.907 1.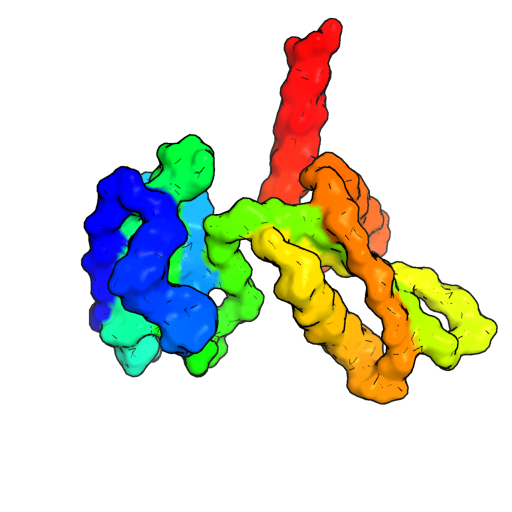00 63.62 175 LEU A CA 1
ATOM 1399 C C . LEU A 1 175 ? 0.634 10.924 5.691 1.00 63.62 175 LEU A C 1
ATOM 1401 O O . LEU A 1 175 ? 0.528 12.151 5.741 1.00 63.62 175 LEU A O 1
ATOM 1405 N N . ARG A 1 176 ? 1.043 10.299 4.578 1.00 60.81 176 ARG A N 1
ATOM 1406 C CA . ARG A 1 176 ? 1.340 10.998 3.313 1.00 60.81 176 ARG A CA 1
ATOM 1407 C C . ARG A 1 176 ? 0.095 11.671 2.710 1.00 60.81 176 ARG A C 1
ATOM 1409 O O . ARG A 1 176 ? 0.202 12.785 2.199 1.00 60.81 176 ARG A O 1
ATOM 1416 N N . TYR A 1 177 ? -1.090 11.074 2.863 1.00 55.53 177 TYR A N 1
ATOM 1417 C CA . TYR A 1 177 ? -2.366 11.616 2.367 1.00 55.53 177 TYR A CA 1
ATOM 1418 C C . TYR A 1 177 ? -2.921 12.779 3.195 1.00 55.53 177 TYR A C 1
ATOM 1420 O O . TYR A 1 177 ? -3.654 13.616 2.670 1.00 55.53 177 TYR A O 1
ATOM 1428 N N . ARG A 1 178 ? -2.517 12.911 4.464 1.00 53.38 178 ARG A N 1
ATOM 1429 C CA . ARG A 1 178 ? -2.848 14.085 5.290 1.00 53.38 178 ARG A CA 1
ATOM 1430 C C . ARG A 1 178 ? -2.350 15.385 4.649 1.00 53.38 178 ARG A C 1
ATOM 1432 O O . ARG A 1 178 ? -3.103 16.348 4.552 1.00 53.38 178 ARG A O 1
ATOM 1439 N N . LYS A 1 179 ? -1.118 15.377 4.126 1.00 52.97 179 LYS A N 1
ATOM 1440 C CA . LYS A 1 179 ? -0.530 16.538 3.435 1.00 52.97 179 LYS A CA 1
ATOM 1441 C C . LYS A 1 179 ? -1.285 16.908 2.152 1.00 52.97 179 LYS A C 1
ATOM 1443 O O . LYS A 1 179 ? -1.251 18.065 1.750 1.00 52.97 179 LYS A O 1
ATOM 1448 N N . ILE A 1 180 ? -1.971 15.950 1.521 1.00 47.91 180 ILE A N 1
ATOM 1449 C CA . ILE A 1 180 ? -2.798 16.181 0.325 1.00 47.91 180 ILE A CA 1
ATOM 1450 C C . ILE A 1 180 ? -4.104 16.893 0.701 1.00 47.91 180 ILE A C 1
ATOM 1452 O O . ILE A 1 180 ? -4.516 17.806 -0.011 1.00 47.91 180 ILE A O 1
ATOM 1456 N N . GLY A 1 181 ? -4.716 16.536 1.838 1.00 49.75 181 GLY A N 1
ATOM 1457 C CA . GLY A 1 181 ? -5.860 17.265 2.400 1.00 49.75 181 GLY A CA 1
ATOM 1458 C C . GLY A 1 181 ? -5.520 18.723 2.721 1.00 49.75 181 GLY A C 1
ATOM 1459 O O . GLY A 1 181 ? -6.268 19.621 2.340 1.00 49.75 181 GLY A O 1
ATOM 1460 N N . ASP A 1 182 ? -4.346 18.964 3.313 1.00 47.22 182 ASP A N 1
ATOM 1461 C CA . ASP A 1 182 ? -3.837 20.319 3.568 1.00 47.22 182 ASP A CA 1
ATOM 1462 C C . ASP A 1 182 ? -3.583 21.096 2.255 1.00 47.22 182 ASP A C 1
ATOM 1464 O O . ASP A 1 182 ? -3.876 22.288 2.170 1.00 47.22 182 ASP A O 1
ATOM 1468 N N . TYR A 1 183 ? -3.113 20.426 1.195 1.00 36.59 183 TYR A N 1
ATOM 1469 C CA . TYR A 1 183 ? -2.891 21.028 -0.130 1.00 36.59 183 TYR A CA 1
ATOM 1470 C C . TYR A 1 183 ? -4.192 21.372 -0.873 1.00 36.59 183 TYR A C 1
ATOM 1472 O O . TYR A 1 183 ? -4.267 22.404 -1.539 1.00 36.59 183 TYR A O 1
ATOM 1480 N N . ALA A 1 184 ? -5.218 20.521 -0.778 1.00 37.66 184 ALA A N 1
ATOM 1481 C CA . ALA A 1 184 ? -6.528 20.772 -1.379 1.00 37.66 184 ALA A CA 1
ATOM 1482 C C . ALA A 1 184 ? -7.223 21.968 -0.708 1.00 37.66 184 ALA A C 1
ATOM 1484 O O . ALA A 1 184 ? -7.713 22.856 -1.405 1.00 37.66 184 ALA A O 1
ATOM 1485 N N . LEU A 1 185 ? -7.151 22.048 0.628 1.00 41.06 185 LEU A N 1
ATOM 1486 C CA . LEU A 1 185 ? -7.677 23.174 1.404 1.00 41.06 185 LEU A CA 1
ATOM 1487 C C . LEU A 1 185 ? -6.957 24.492 1.059 1.00 41.06 185 LEU A C 1
ATOM 1489 O O . LEU A 1 185 ? -7.596 25.522 0.858 1.00 41.06 185 LEU A O 1
ATOM 1493 N N . GLN A 1 186 ? -5.623 24.461 0.925 1.00 37.66 186 GLN A N 1
ATOM 1494 C CA . GLN A 1 186 ? -4.824 25.623 0.504 1.00 37.66 186 GLN A CA 1
ATOM 1495 C C . GLN A 1 186 ? -5.120 26.083 -0.931 1.00 37.66 186 GLN A C 1
ATOM 1497 O O . GLN A 1 186 ? -4.920 27.255 -1.252 1.00 37.66 186 GLN A O 1
ATOM 1502 N N . ARG A 1 187 ? -5.571 25.180 -1.809 1.00 28.28 187 ARG A N 1
ATOM 1503 C CA . ARG A 1 187 ? -5.897 25.497 -3.204 1.00 28.28 187 ARG A CA 1
ATOM 1504 C C . ARG A 1 187 ? -7.300 26.089 -3.345 1.00 28.28 187 ARG A C 1
ATOM 1506 O O . ARG A 1 187 ? -7.460 27.026 -4.116 1.00 28.28 187 ARG A O 1
ATOM 1513 N N . GLU A 1 188 ? -8.275 25.603 -2.578 1.00 36.75 188 GLU A N 1
ATOM 1514 C CA . GLU A 1 188 ? -9.621 26.195 -2.509 1.00 36.75 188 GLU A CA 1
ATOM 1515 C C . GLU A 1 188 ? -9.592 27.599 -1.883 1.00 36.75 188 GLU A C 1
ATOM 1517 O O . GLU A 1 188 ? -10.198 28.516 -2.425 1.00 36.75 188 GLU A O 1
ATOM 1522 N N . LEU A 1 189 ? -8.793 27.814 -0.829 1.00 38.06 189 LEU A N 1
ATOM 1523 C CA . LEU A 1 189 ? -8.600 29.135 -0.204 1.00 38.06 189 LEU A CA 1
ATOM 1524 C C . LEU A 1 189 ? -7.857 30.158 -1.083 1.00 38.06 189 LEU A C 1
ATOM 1526 O O . LEU A 1 189 ? -7.882 31.343 -0.779 1.00 38.06 189 LEU A O 1
ATOM 1530 N N . ARG A 1 190 ? -7.163 29.720 -2.140 1.00 32.78 190 ARG A N 1
ATOM 1531 C CA . ARG A 1 190 ? -6.503 30.605 -3.122 1.00 32.78 190 ARG A CA 1
ATOM 1532 C C . ARG A 1 190 ? -7.384 30.944 -4.326 1.00 32.78 190 ARG A C 1
ATOM 1534 O O . ARG A 1 190 ? -6.981 31.767 -5.141 1.00 32.78 190 ARG A O 1
ATOM 1541 N N . LEU A 1 191 ? -8.520 30.267 -4.472 1.00 36.09 191 LEU A N 1
ATOM 1542 C CA . LEU A 1 191 ? -9.470 30.441 -5.575 1.00 36.09 191 LEU A CA 1
ATOM 1543 C C . LEU A 1 191 ? -10.788 31.098 -5.118 1.00 36.09 191 LEU A C 1
ATOM 1545 O O . LEU A 1 191 ? -11.685 31.265 -5.942 1.00 36.09 191 LEU A O 1
ATOM 1549 N N . ALA A 1 192 ? -10.886 31.463 -3.836 1.00 37.34 192 ALA A N 1
ATOM 1550 C CA . ALA A 1 192 ? -11.924 32.305 -3.243 1.00 37.34 192 ALA A CA 1
ATOM 1551 C C . ALA A 1 192 ? -11.355 33.702 -2.959 1.00 37.34 192 ALA A C 1
ATOM 1553 O O . ALA A 1 192 ? -12.127 34.676 -3.084 1.00 37.34 192 ALA A O 1
#

Organism: NCBI:txid1797729

=== Feature glossary ===
Annotated list of the representations used here:

Nearest PDB structures. The Foldseek neighbor list gives the closest experimentally determined structures in the PDB, ranked by structural alignment. TM-score near 1 means near-identical fold; near 0.3 means only rough topology match. This is how one finds what a novel AlphaFold prediction most resembles in the solved-structure universe.

Foldseek 3Di. Foldseek's 3Di representation com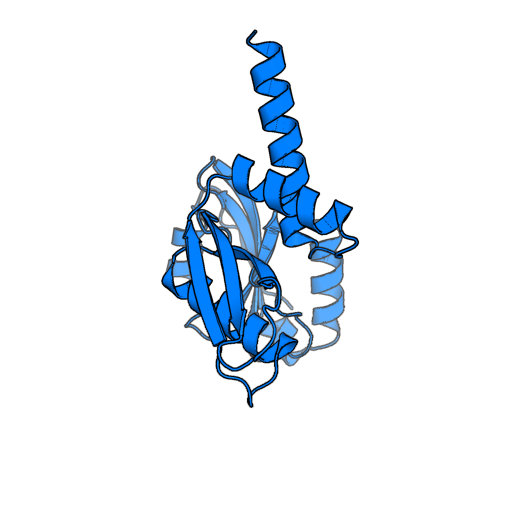presses backbone geometry into a per-residue letter drawn from a learned twenty-state alphabet. It captures the tertiary interaction pattern around each residue — which residues are packed against it in space, regardless of where they are in sequence.

Radius of gyration, Cα contacts, bounding box. Radius of gyration (Rg) is the root-mean-square distance of Cα atoms from their centroid — a single number for overall size and compactness. A globular domain of N residues has Rg ≈ 2.2·N^0.38 Å; an extended or disordered chain has a much larger Rg. The Cα contact count is the number of residue pairs whose Cα atoms are within 8 Å and are more than four positions apart in sequence — a standard proxy for tertiary packing density. The bounding box is the smallest axis-aligned box enclosing all Cα atoms.

InterPro / GO / CATH / organism. The annotation block draws on four external resources. InterPro: which protein families and domains the sequence belongs to. GO: standardized terms for what the protein does, what process it participates in, and where in the cell it acts. CATH: which structural fold it has in the CATH hierarchy. Organism: the species of origin.

mmCIF coordinates. The mmCIF block holds the 3D Cartesian coordinates of each backbone atom (N, Cα, C, O) in ångströms. mmCIF is the PDB's canonical archive format — a tagged-loop text representation of the atomic model.

pLDDT. pLDDT is the predicted lDDT-Cα score: AlphaFold's confidence that the local environment of each residue (all inter-atomic distances within 15 Å) is correctly placed. It is a per-residue number between 0 and 100, with higher meaning more reliable.

Backbone torsions (φ/ψ). φ (phi) and ψ (psi) are the two rotatable backbone dihedrals per residue: φ is the C(i-1)–N–Cα–C torsion, ψ is the N–Cα–C–N(i+1) torsion, both in degrees on (−180°, 180°]. α-helical residues cluster near (−60°, −45°); β-strand residues near (−120°, +130°). A Ramachandran plot is simply a scatter of (φ, ψ) for every residue.

B-factor. For experimental (PDB) structures, the B-factor (temperature factor) quantifies the positional spread of each atom in the crystal — a combination of thermal vibration and static disorder — in units of Å². High B-factors mark flexible loops or poorly resolved regions; low B-factors mark the rigid, well-ordered core.

Secondary structure (3-state, P-SEA). SS3 is a coarse helix/strand/coil call (letters a/b/c) made by the P-SEA algorithm from inter-Cα distances and dihedrals. It is less detailed than DSSP but needs only Cα positions.

Predicted aligned error. Predicted aligned error is AlphaFold's pairwise confidence. Unlike pLDDT (per-residue), PAE is per-residue-pair and captures whether two parts of the structure are correctly placed relative to each other. Units are ångströms of expected positional error.

Solvent-accessible surface area. Solvent-accessible surface area (SASA) is the area in Å² traced out by the centre of a 1.4 Å probe sphere (a water molecule) rolled over the protein's van der Waals surface (Shrake–Rupley / Lee–Richards construction). Buried residues have near-zero SASA; fully exposed residues can exceed 200 Å². The total SASA scales roughly with the number of surface residues.

Secondary structure (8-state, DSSP). The SS8 string is DSSP's per-residue secondary-structure call. α-helix (H) means an i→i+4 H-bond ladder; β-strand (E) means the residue participates in a β-sheet; 3₁₀ (G) and π (I) are tighter and wider helices; T/S are turns/bends; '-' is loop.

Rendered structure images. Structure images are PyMOL renders from six orthogonal camera directions. Cartoon representation draws helices as coils and strands as arrows; sticks shows the backbone as bonds; surface shows the solvent-excluded envelope. Rainbow coloring maps sequence position to hue (blue→red, N→C); chain coloring assigns a distinct color per polypeptide.

Sequence. The amino-acid sequence is the protein's primary structure: the linear order of residues from the N-terminus to the C-terminus, written in one-letter code. Everything else here — the 3D coordinates, the secondary structure, the domain annotations — is ultimately a consequence of this string.

Contact-map, Ramachandran, and PAE plots. Three diagnostic plots accompany the record. The Cα contact map visualizes the tertiary structure as a 2D adjacency matrix (8 Å cutoff, sequence-local contacts suppressed). The Ramachandran plot shows the distribution of backbone (φ, ψ) torsions, with points in the α and β basins reflecting secondary structure content. The PAE plot shows AlphaFold's inter-residue confidence as a color matrix.